Protein AF-A0A961DSX8-F1 (afdb_monomer_lite)

Structure (mmCIF, N/CA/C/O backbone):
data_AF-A0A961DSX8-F1
#
_entry.id   AF-A0A961DSX8-F1
#
loop_
_atom_site.group_PDB
_atom_site.id
_atom_site.type_symbol
_atom_site.label_atom_id
_atom_site.label_alt_id
_atom_site.label_comp_id
_atom_site.label_asym_id
_atom_site.label_entity_id
_atom_site.label_seq_id
_atom_site.pdbx_PDB_ins_code
_atom_site.Cartn_x
_atom_site.Cartn_y
_atom_site.Cartn_z
_atom_site.occupancy
_atom_site.B_iso_or_equiv
_atom_site.auth_seq_id
_atom_site.auth_comp_id
_atom_site.auth_asym_id
_atom_site.auth_atom_id
_atom_site.pdbx_PDB_model_num
ATOM 1 N N . LEU A 1 1 ? 24.075 15.041 -11.437 1.00 48.28 1 LEU A N 1
ATOM 2 C CA . LEU A 1 1 ? 23.275 15.714 -12.482 1.00 48.28 1 LEU A CA 1
ATOM 3 C C . LEU A 1 1 ? 23.027 17.128 -11.996 1.00 48.28 1 LEU A C 1
ATOM 5 O O . LEU A 1 1 ? 22.567 17.272 -10.870 1.00 48.28 1 LEU A O 1
ATOM 9 N N . ASP A 1 2 ? 23.421 18.122 -12.785 1.00 38.84 2 ASP A N 1
ATOM 10 C CA . ASP A 1 2 ? 23.223 19.542 -12.484 1.00 38.84 2 ASP A CA 1
ATOM 11 C C . ASP A 1 2 ? 21.731 19.907 -12.656 1.00 38.84 2 ASP A C 1
ATOM 13 O O . ASP A 1 2 ? 21.193 19.707 -13.748 1.00 38.84 2 ASP A O 1
ATOM 17 N N . PRO A 1 3 ? 21.040 20.400 -11.611 1.00 45.28 3 PRO A N 1
ATOM 18 C CA . PRO A 1 3 ? 19.633 20.793 -11.690 1.00 45.28 3 PRO A CA 1
ATOM 19 C C . PRO A 1 3 ? 19.352 21.928 -12.683 1.00 45.28 3 PRO A C 1
ATOM 21 O O . PRO A 1 3 ? 18.233 22.012 -13.180 1.00 45.28 3 PRO A O 1
ATOM 24 N N . ALA A 1 4 ? 20.337 22.782 -12.982 1.00 48.53 4 ALA A N 1
ATOM 25 C CA . ALA A 1 4 ? 20.168 23.929 -13.875 1.00 48.53 4 ALA A CA 1
ATOM 26 C C . ALA A 1 4 ? 20.312 23.569 -15.366 1.00 48.53 4 ALA A C 1
ATOM 28 O O . ALA A 1 4 ? 19.857 24.318 -16.226 1.00 48.53 4 ALA A O 1
ATOM 29 N N . ALA A 1 5 ? 20.920 22.418 -15.674 1.00 52.00 5 ALA A N 1
ATOM 30 C CA . ALA A 1 5 ? 21.237 21.993 -17.041 1.00 52.00 5 ALA A CA 1
ATOM 31 C C . ALA A 1 5 ? 20.426 20.771 -17.522 1.00 52.00 5 ALA A C 1
ATOM 33 O O . ALA A 1 5 ? 20.589 20.319 -18.653 1.00 52.00 5 ALA A O 1
ATOM 34 N N . CYS A 1 6 ? 19.572 20.206 -16.667 1.00 44.94 6 CYS A N 1
ATOM 35 C CA . CYS A 1 6 ? 18.824 18.977 -16.928 1.00 44.94 6 CYS A CA 1
ATOM 36 C C . CYS A 1 6 ? 17.381 19.314 -17.331 1.00 44.94 6 CYS A C 1
ATOM 38 O O . CYS A 1 6 ? 16.682 20.005 -16.590 1.00 44.94 6 CYS A O 1
ATOM 40 N N . THR A 1 7 ? 16.898 18.830 -18.481 1.00 56.44 7 THR A N 1
ATOM 41 C CA . THR A 1 7 ? 15.490 19.049 -18.855 1.00 56.44 7 THR A CA 1
ATOM 42 C C . THR A 1 7 ? 14.556 18.242 -17.946 1.00 56.44 7 THR A C 1
ATOM 44 O O . THR A 1 7 ? 14.934 17.197 -17.414 1.00 56.44 7 THR A O 1
ATOM 47 N N . VAL A 1 8 ? 13.289 18.661 -17.821 1.00 50.62 8 VAL A N 1
ATOM 48 C CA . VAL A 1 8 ? 12.236 17.851 -17.173 1.00 50.62 8 VAL A CA 1
ATOM 49 C C . VAL A 1 8 ? 12.194 16.443 -17.772 1.00 50.62 8 VAL A C 1
ATOM 51 O O . VAL A 1 8 ? 11.969 15.484 -17.050 1.00 50.62 8 VAL A O 1
ATOM 54 N N . ALA A 1 9 ? 12.495 16.282 -19.065 1.00 44.72 9 ALA A N 1
ATOM 55 C CA . ALA A 1 9 ? 12.627 14.979 -19.699 1.00 44.72 9 ALA A CA 1
ATOM 56 C C . ALA A 1 9 ? 13.860 14.203 -19.202 1.00 44.72 9 ALA A C 1
ATOM 58 O O . ALA A 1 9 ? 13.768 13.001 -19.009 1.00 44.72 9 ALA A O 1
ATOM 59 N N . ASP A 1 10 ? 15.020 14.813 -18.986 1.00 50.56 10 ASP A N 1
ATOM 60 C CA . ASP A 1 10 ? 16.221 14.133 -18.461 1.00 50.56 10 ASP A CA 1
ATO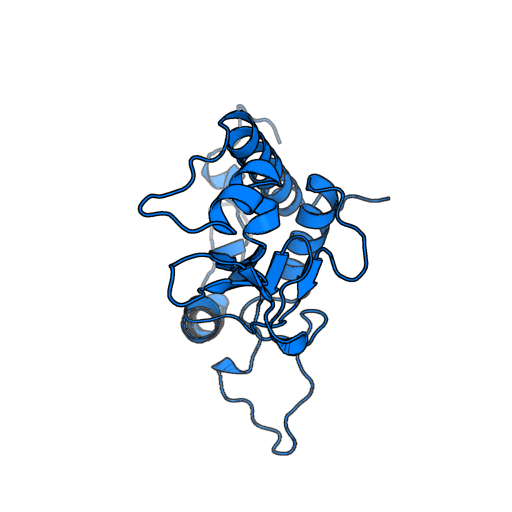M 61 C C . ASP A 1 10 ? 16.067 13.719 -16.992 1.00 50.56 10 ASP A C 1
ATOM 63 O O . ASP A 1 10 ? 16.510 12.635 -16.609 1.00 50.56 10 ASP A O 1
ATOM 67 N N . TRP A 1 11 ? 15.311 14.499 -16.217 1.00 46.41 11 TRP A N 1
ATOM 68 C CA . TRP A 1 11 ? 14.766 14.094 -14.917 1.00 46.41 11 TRP A CA 1
ATOM 69 C C . TRP A 1 11 ? 13.727 12.964 -15.045 1.00 46.41 11 TRP A C 1
ATOM 71 O O . TRP A 1 11 ? 13.761 11.990 -14.296 1.00 46.41 11 TRP A O 1
ATOM 81 N N . ASN A 1 12 ? 12.850 13.059 -16.048 1.00 46.50 12 ASN A N 1
ATOM 82 C CA . ASN A 1 12 ? 11.795 12.099 -16.379 1.00 46.50 12 ASN A CA 1
ATOM 83 C C . ASN A 1 12 ? 12.240 11.036 -17.385 1.00 46.50 12 ASN A C 1
ATOM 85 O O . ASN A 1 12 ? 11.407 10.423 -18.055 1.00 46.50 12 ASN A O 1
ATOM 89 N N . ALA A 1 13 ? 13.532 10.705 -17.452 1.00 51.66 13 ALA A N 1
ATOM 90 C CA . ALA A 1 13 ? 13.964 9.417 -17.985 1.00 51.66 13 ALA A CA 1
ATOM 91 C C . ALA A 1 13 ? 13.588 8.306 -16.986 1.00 51.66 13 ALA A C 1
ATOM 93 O O . ALA A 1 13 ? 14.381 7.399 -16.727 1.00 51.66 13 ALA A O 1
ATOM 94 N N . ALA A 1 14 ? 12.388 8.411 -16.404 1.00 59.97 14 ALA A N 1
ATOM 95 C CA . ALA A 1 14 ? 11.738 7.426 -15.588 1.00 59.97 14 ALA A CA 1
ATOM 96 C C . ALA A 1 14 ? 11.660 6.183 -16.460 1.00 59.97 14 ALA A C 1
ATOM 98 O O . ALA A 1 14 ? 10.843 6.075 -17.364 1.00 59.97 14 ALA A O 1
ATOM 99 N N . THR A 1 15 ? 12.578 5.254 -16.229 1.00 72.94 15 THR A N 1
ATOM 100 C CA . THR A 1 15 ? 12.567 3.938 -16.865 1.00 72.94 15 THR A CA 1
ATOM 101 C C . THR A 1 15 ? 11.476 3.058 -16.264 1.00 72.94 15 THR A C 1
ATOM 103 O O . THR A 1 15 ? 11.431 1.872 -16.557 1.00 72.94 15 THR A O 1
ATOM 106 N N . SER A 1 16 ? 10.596 3.624 -15.437 1.00 82.19 16 SER A N 1
ATOM 107 C CA . SER A 1 16 ? 9.509 2.964 -14.733 1.00 82.19 16 SER A CA 1
ATOM 108 C C . SER A 1 16 ? 8.286 3.871 -14.646 1.00 82.19 16 SER A C 1
ATOM 110 O O . SER A 1 16 ? 8.426 5.043 -14.294 1.00 82.19 16 SER A O 1
ATOM 112 N N . LEU A 1 17 ? 7.110 3.306 -14.884 1.00 88.31 17 LEU A N 1
ATOM 113 C CA . LEU A 1 17 ? 5.811 3.875 -14.553 1.00 88.31 17 LEU A CA 1
ATOM 114 C C . LEU A 1 17 ? 5.099 2.868 -13.651 1.00 88.31 17 LEU A C 1
ATOM 116 O O . LEU A 1 17 ? 4.818 1.747 -14.077 1.00 88.31 17 LEU A O 1
ATOM 120 N N . ASP A 1 18 ? 4.828 3.283 -12.419 1.00 90.50 18 ASP A N 1
ATOM 121 C CA . ASP A 1 18 ? 4.158 2.454 -11.426 1.00 90.50 18 ASP A CA 1
ATOM 122 C C . ASP A 1 18 ? 2.742 3.010 -11.195 1.00 90.50 18 ASP A C 1
ATOM 124 O O . ASP A 1 18 ? 2.584 4.187 -10.870 1.00 90.50 18 ASP A O 1
ATOM 128 N N . LEU A 1 19 ? 1.717 2.174 -11.372 1.00 93.62 19 LEU A N 1
ATOM 129 C CA . LEU A 1 19 ? 0.352 2.446 -10.927 1.00 93.62 19 LEU A CA 1
ATOM 130 C C . LEU A 1 19 ? 0.228 2.002 -9.469 1.00 93.62 19 LEU A C 1
ATOM 132 O O . LEU A 1 19 ? 0.374 0.820 -9.156 1.00 93.62 19 LEU A O 1
ATOM 136 N N . LEU A 1 20 ? -0.039 2.961 -8.594 1.00 93.00 20 LEU A N 1
ATOM 137 C CA . LEU A 1 20 ? -0.278 2.733 -7.177 1.00 93.00 20 LEU A CA 1
ATOM 138 C C . LEU A 1 20 ? -1.769 2.900 -6.896 1.00 93.00 20 LEU A C 1
ATOM 140 O O . LEU A 1 20 ? -2.324 3.947 -7.227 1.00 93.00 20 LEU A O 1
ATOM 144 N N . SER A 1 21 ? -2.372 1.914 -6.232 1.00 92.88 21 SER A N 1
ATOM 145 C CA . SER A 1 21 ? -3.643 2.115 -5.539 1.00 92.88 21 SER A CA 1
ATOM 146 C C . SER A 1 21 ? -3.429 2.259 -4.046 1.00 92.88 21 SER A C 1
ATOM 148 O O . SER A 1 21 ? -2.745 1.433 -3.441 1.00 92.88 21 SER A O 1
ATOM 150 N N . PHE A 1 22 ? -3.975 3.319 -3.460 1.00 93.75 22 PHE A N 1
ATOM 151 C CA . PHE A 1 22 ? -3.789 3.647 -2.053 1.00 93.75 22 PHE A CA 1
ATOM 152 C C . PHE A 1 22 ? -5.096 3.419 -1.304 1.00 93.75 22 PHE A C 1
ATOM 154 O O . PHE A 1 22 ? -6.083 4.111 -1.543 1.00 93.75 22 PHE A O 1
ATOM 161 N N . HIS A 1 23 ? -5.075 2.453 -0.398 1.00 96.25 23 HIS A N 1
ATOM 162 C CA . HIS A 1 23 ? -6.209 2.063 0.417 1.00 96.25 23 HIS A CA 1
ATOM 163 C C . HIS A 1 23 ? -5.829 2.056 1.887 1.00 96.25 23 HIS A C 1
ATOM 165 O O . HIS A 1 23 ? -4.649 2.010 2.258 1.00 96.25 23 HIS A O 1
ATOM 171 N N . ASP A 1 24 ? -6.862 2.035 2.714 1.00 95.69 24 ASP A N 1
ATOM 172 C CA . ASP A 1 24 ? -6.737 1.717 4.115 1.00 95.69 24 ASP A CA 1
ATOM 173 C C . ASP A 1 24 ? -7.902 0.847 4.599 1.00 95.69 24 ASP A C 1
ATOM 175 O O . ASP A 1 24 ? -9.043 0.951 4.136 1.00 95.69 24 ASP A O 1
ATOM 179 N N . THR A 1 25 ? -7.596 -0.003 5.575 1.00 95.69 25 THR A N 1
ATOM 180 C CA . THR A 1 25 ? -8.561 -0.873 6.248 1.00 95.69 25 THR A CA 1
ATOM 181 C C . THR A 1 25 ? -8.246 -0.901 7.743 1.00 95.69 25 THR A C 1
ATOM 183 O O . THR A 1 25 ? -7.088 -0.804 8.148 1.00 95.69 25 THR A O 1
ATOM 186 N N . MET A 1 26 ? -9.277 -1.035 8.581 1.00 96.44 26 MET A N 1
ATOM 187 C CA . MET A 1 26 ? -9.099 -1.316 10.008 1.00 96.44 26 MET A CA 1
ATOM 188 C C . MET A 1 26 ? -9.022 -2.814 10.286 1.00 96.44 26 MET A C 1
ATOM 190 O O . MET A 1 26 ? -9.748 -3.605 9.680 1.00 96.44 26 MET A O 1
ATOM 194 N N . ASN A 1 27 ? -8.255 -3.186 11.311 1.00 97.88 27 ASN A N 1
ATOM 195 C CA . ASN A 1 27 ? -8.295 -4.534 11.893 1.00 97.88 27 ASN A CA 1
ATOM 196 C C . ASN A 1 27 ? -9.556 -4.779 12.733 1.00 97.88 27 ASN A C 1
ATOM 198 O O . ASN A 1 27 ? -9.751 -5.877 13.254 1.00 97.88 27 ASN A O 1
ATOM 202 N N . HIS A 1 28 ? -10.432 -3.780 12.810 1.00 97.75 28 HIS A N 1
ATOM 203 C CA . HIS A 1 28 ? -11.745 -3.839 13.424 1.00 97.75 28 HIS A CA 1
ATOM 204 C C . HIS A 1 28 ? -12.853 -3.651 12.376 1.00 97.75 28 HIS A C 1
ATOM 206 O O . HIS A 1 28 ? -12.636 -3.133 11.276 1.00 97.75 28 HIS A O 1
ATOM 212 N N . THR A 1 29 ? -14.058 -4.094 12.713 1.00 95.75 29 THR A N 1
ATOM 213 C CA . THR A 1 29 ? -15.289 -3.896 11.950 1.00 95.75 29 THR A CA 1
ATOM 214 C C . THR A 1 29 ? -16.383 -3.306 12.840 1.00 95.75 29 THR A C 1
ATOM 216 O O . THR A 1 29 ? -16.254 -3.257 14.067 1.00 95.75 29 THR A O 1
ATOM 219 N N . ALA A 1 30 ? -17.441 -2.810 12.204 1.00 94.44 30 ALA A N 1
ATOM 220 C CA . ALA A 1 30 ? -18.508 -2.079 12.866 1.00 94.44 30 ALA A CA 1
ATOM 221 C C . ALA A 1 30 ? -19.435 -2.999 13.674 1.00 94.44 30 ALA A C 1
ATOM 223 O O . ALA A 1 30 ? -19.852 -4.065 13.215 1.00 94.44 30 ALA A O 1
ATOM 224 N N . ARG A 1 31 ? -19.807 -2.545 14.869 1.00 94.50 31 ARG A N 1
ATOM 225 C CA . ARG A 1 31 ? -20.996 -2.994 15.599 1.00 94.50 31 ARG A CA 1
ATOM 226 C C . ARG A 1 31 ? -22.264 -2.360 15.002 1.00 94.50 31 ARG A C 1
ATOM 228 O O . ARG A 1 31 ? -22.166 -1.375 14.270 1.00 94.50 31 ARG A O 1
ATOM 235 N N . PRO A 1 32 ? -23.469 -2.848 15.362 1.00 94.19 32 PRO A N 1
ATOM 236 C CA . PRO A 1 32 ? -24.729 -2.234 14.928 1.00 94.19 32 PRO A CA 1
ATOM 237 C C . PRO A 1 32 ? -24.905 -0.758 15.321 1.00 94.19 32 PRO A C 1
ATOM 239 O O . PRO A 1 32 ? -25.664 -0.050 14.670 1.00 94.19 32 PRO A O 1
ATOM 242 N N . ASP A 1 33 ? -24.218 -0.292 16.368 1.00 92.69 33 ASP A N 1
ATOM 243 C CA . ASP A 1 33 ? -24.236 1.104 16.829 1.00 92.69 33 ASP A CA 1
ATOM 244 C C . ASP A 1 33 ? -23.228 2.011 16.097 1.00 92.69 33 ASP A C 1
ATOM 246 O O . ASP A 1 33 ? -23.044 3.164 16.481 1.00 92.69 33 ASP A O 1
ATOM 250 N N . GLY A 1 34 ? -22.564 1.496 15.056 1.00 92.06 34 GLY A N 1
ATOM 251 C CA . GLY A 1 34 ? -21.605 2.233 14.234 1.00 92.06 34 GLY A CA 1
ATOM 252 C C . GLY A 1 34 ? -20.170 2.240 14.767 1.00 92.06 34 GLY A C 1
ATOM 253 O O . GLY A 1 34 ? -19.263 2.600 14.022 1.00 92.06 34 GLY A O 1
ATOM 254 N N . ALA A 1 35 ? -19.928 1.788 16.002 1.00 95.44 35 ALA A N 1
ATOM 255 C CA . ALA A 1 35 ? -18.580 1.737 16.566 1.00 95.44 35 ALA A CA 1
ATOM 256 C C . ALA A 1 35 ? -17.709 0.688 15.852 1.00 95.44 35 ALA A C 1
ATOM 258 O O . ALA A 1 35 ? -18.090 -0.484 15.770 1.00 95.44 35 ALA A O 1
ATOM 259 N N . ILE A 1 36 ? -16.516 1.067 15.385 1.00 95.06 36 ILE A N 1
ATOM 260 C CA . ILE A 1 36 ? -15.589 0.170 14.673 1.00 95.06 36 ILE A CA 1
ATOM 261 C C . ILE A 1 36 ? -14.644 -0.507 15.674 1.00 95.06 36 ILE A C 1
ATOM 263 O O . ILE A 1 36 ? -13.457 -0.201 15.742 1.00 95.06 36 ILE A O 1
ATOM 267 N N . CYS A 1 37 ? -15.184 -1.410 16.496 1.00 96.50 37 CYS A N 1
ATOM 268 C CA . CYS A 1 37 ? -14.455 -2.021 17.616 1.00 96.50 37 CYS A CA 1
ATOM 269 C C . CYS A 1 37 ? -14.558 -3.552 17.703 1.00 96.50 37 CYS A C 1
ATOM 271 O O . CYS A 1 37 ? -14.043 -4.143 18.651 1.00 96.50 37 CYS A O 1
ATOM 273 N N . LEU A 1 38 ? -15.185 -4.223 16.730 1.00 97.06 38 LEU A N 1
ATOM 274 C CA . LEU A 1 38 ? -15.159 -5.687 16.663 1.00 97.06 38 LEU A CA 1
ATOM 275 C C . LEU A 1 38 ? -13.900 -6.141 15.940 1.00 97.06 38 LEU A C 1
ATOM 277 O O . LEU A 1 38 ? -13.757 -5.897 14.747 1.00 97.06 38 LEU A O 1
ATOM 281 N N . GLU A 1 39 ? -12.987 -6.795 16.644 1.00 96.94 39 GLU A N 1
ATOM 282 C CA . GLU A 1 39 ? -11.749 -7.278 16.039 1.00 96.94 39 GLU A CA 1
ATOM 283 C C . GLU A 1 39 ? -12.038 -8.297 14.921 1.00 96.94 39 GLU A C 1
ATOM 285 O O . GLU A 1 39 ? -12.864 -9.201 15.069 1.00 96.94 39 GLU A O 1
ATOM 290 N N . ARG A 1 40 ? -11.354 -8.157 13.784 1.00 97.25 40 ARG A N 1
ATOM 291 C CA . ARG A 1 40 ? -11.445 -9.107 12.669 1.00 97.25 40 ARG A CA 1
ATOM 292 C C . ARG A 1 40 ? -10.770 -10.430 13.024 1.00 97.25 40 ARG A C 1
ATOM 294 O O . ARG A 1 40 ? -9.899 -10.482 13.899 1.00 97.25 40 ARG A O 1
ATOM 301 N N . ALA A 1 41 ? -11.113 -11.503 12.313 1.00 96.88 41 ALA A N 1
ATOM 302 C CA . ALA A 1 41 ? -10.379 -12.761 12.418 1.00 96.88 41 ALA A CA 1
ATOM 303 C C . ALA A 1 41 ? -8.904 -12.551 12.041 1.00 96.88 41 ALA A C 1
ATOM 305 O O . ALA A 1 41 ? -8.595 -11.719 11.193 1.00 96.88 41 ALA A O 1
ATOM 306 N N . ALA A 1 42 ? -7.987 -13.303 12.655 1.00 95.19 42 ALA A N 1
ATOM 307 C CA . ALA A 1 42 ? -6.546 -13.112 12.456 1.00 95.19 42 ALA A CA 1
ATOM 308 C C . ALA A 1 42 ? -6.115 -13.171 10.977 1.00 95.19 42 ALA A C 1
ATOM 310 O O . ALA A 1 42 ? -5.240 -12.414 10.569 1.00 95.19 42 ALA A O 1
ATOM 311 N N . ALA A 1 43 ? -6.766 -14.017 10.172 1.00 94.94 43 ALA A N 1
ATOM 312 C CA . ALA A 1 43 ? -6.494 -14.150 8.741 1.00 94.94 43 ALA A CA 1
ATOM 313 C C . ALA A 1 43 ? -6.870 -12.906 7.913 1.00 94.94 43 ALA A C 1
ATOM 315 O O . ALA A 1 43 ? -6.321 -12.722 6.831 1.00 94.94 43 ALA A O 1
ATOM 316 N N . ASP A 1 44 ? -7.757 -12.049 8.428 1.00 96.19 44 ASP A N 1
ATOM 317 C CA . ASP A 1 44 ? -8.258 -10.845 7.753 1.00 96.19 44 ASP A CA 1
ATOM 318 C C . ASP A 1 44 ? -7.587 -9.559 8.257 1.00 96.19 44 ASP A C 1
ATOM 320 O O . ASP A 1 44 ? -7.972 -8.454 7.864 1.00 96.19 44 ASP A O 1
ATOM 324 N N . ARG A 1 45 ? -6.622 -9.677 9.176 1.00 97.44 45 ARG A N 1
ATOM 325 C CA . ARG A 1 45 ? -5.919 -8.530 9.750 1.00 97.44 45 ARG A CA 1
ATOM 326 C C . ARG A 1 45 ? -4.778 -8.095 8.843 1.00 97.44 45 ARG A C 1
ATOM 328 O O . ARG A 1 45 ? -4.032 -8.909 8.301 1.00 97.44 45 ARG A O 1
ATOM 335 N N . LEU A 1 46 ? -4.629 -6.786 8.723 1.00 97.94 46 LEU A N 1
ATOM 336 C CA . LEU A 1 46 ? -3.458 -6.148 8.159 1.00 97.94 46 LEU A CA 1
ATOM 337 C C . LEU A 1 46 ? -2.259 -6.209 9.108 1.00 97.94 46 LEU A C 1
ATOM 339 O O . LEU A 1 46 ? -2.454 -6.220 10.332 1.00 97.94 46 LEU A O 1
ATOM 343 N N . PRO A 1 47 ? -1.038 -6.146 8.540 1.00 98.00 47 PRO A N 1
ATOM 344 C CA . PRO A 1 47 ? 0.165 -5.830 9.300 1.00 98.00 47 PRO A CA 1
ATOM 345 C C . PRO A 1 47 ? 0.039 -4.465 9.996 1.00 98.00 47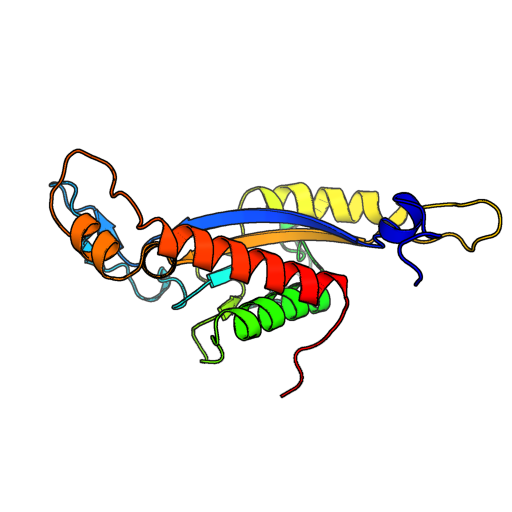 PRO A C 1
ATOM 347 O O . PRO A 1 47 ? -0.851 -3.663 9.697 1.00 98.00 47 PRO A O 1
ATOM 350 N N . SER A 1 48 ? 0.941 -4.170 10.930 1.00 97.88 48 SER A N 1
ATOM 351 C CA . SER A 1 48 ? 0.844 -2.976 11.776 1.00 97.88 48 SER A CA 1
ATOM 352 C C . SER A 1 48 ? 0.973 -1.650 11.011 1.00 97.88 48 SER A C 1
ATOM 354 O O . SER A 1 48 ? 0.478 -0.633 11.505 1.00 97.88 48 SER A O 1
ATOM 356 N N . VAL A 1 49 ? 1.580 -1.648 9.816 1.00 98.44 49 VAL A N 1
ATOM 357 C CA . VAL A 1 49 ? 1.728 -0.457 8.964 1.00 98.44 49 VAL A CA 1
ATOM 358 C C . VAL A 1 49 ? 1.007 -0.633 7.634 1.00 98.44 49 VAL A C 1
ATOM 360 O O . VAL A 1 49 ? 0.042 0.085 7.371 1.00 98.44 49 VAL A O 1
ATOM 363 N N . VAL A 1 50 ? 1.468 -1.547 6.774 1.00 98.56 50 VAL A N 1
ATOM 364 C CA . VAL A 1 50 ? 0.975 -1.638 5.388 1.00 98.56 50 VAL A CA 1
ATOM 365 C C . VAL A 1 50 ? 1.199 -3.008 4.760 1.00 98.56 50 VAL A C 1
ATOM 367 O O . VAL A 1 50 ? 2.266 -3.610 4.897 1.00 98.56 50 VAL A O 1
ATOM 370 N N . ALA A 1 51 ? 0.199 -3.482 4.019 1.00 98.06 51 ALA A N 1
ATOM 371 C CA . ALA A 1 51 ? 0.327 -4.616 3.117 1.00 98.06 51 ALA A CA 1
ATOM 372 C C . ALA A 1 51 ? 0.552 -4.133 1.678 1.00 98.06 51 ALA A C 1
ATOM 374 O O . ALA A 1 51 ? -0.235 -3.355 1.135 1.00 98.06 51 ALA A O 1
ATOM 375 N N . LEU A 1 52 ? 1.619 -4.621 1.047 1.00 97.81 52 LEU A N 1
ATOM 376 C CA . LEU A 1 52 ? 1.967 -4.326 -0.340 1.00 97.81 52 LEU A CA 1
ATOM 377 C C . LEU A 1 52 ? 1.584 -5.500 -1.233 1.00 97.81 52 LEU A C 1
ATOM 379 O O . LEU A 1 52 ? 2.079 -6.614 -1.061 1.00 97.81 52 LEU A O 1
ATOM 383 N N . SER A 1 53 ? 0.722 -5.255 -2.211 1.00 96.31 53 SER A N 1
ATOM 384 C CA . SER A 1 53 ? 0.114 -6.340 -2.974 1.00 96.31 53 SER A CA 1
ATOM 385 C C . SER A 1 53 ? 0.372 -6.214 -4.467 1.00 96.31 53 SER A C 1
ATOM 387 O O . SER A 1 53 ? 0.056 -5.201 -5.088 1.00 96.31 53 SER A O 1
ATOM 389 N N . ASN A 1 54 ? 0.934 -7.271 -5.048 1.00 95.06 54 ASN A N 1
ATOM 390 C CA . ASN A 1 54 ? 1.194 -7.418 -6.480 1.00 95.06 54 ASN A CA 1
ATOM 391 C C . ASN A 1 54 ? 0.644 -8.735 -7.044 1.00 95.06 54 ASN A C 1
ATOM 393 O O . ASN A 1 54 ? 1.029 -9.099 -8.149 1.00 95.06 54 ASN A O 1
ATOM 397 N N . ARG A 1 55 ? -0.186 -9.469 -6.288 1.00 92.44 55 ARG A N 1
ATOM 398 C CA . ARG A 1 55 ? -0.675 -10.838 -6.570 1.00 92.44 55 ARG A CA 1
ATOM 399 C C . ARG A 1 55 ? 0.385 -11.942 -6.516 1.00 92.44 55 ARG A C 1
ATOM 401 O O . ARG A 1 55 ? 0.101 -13.090 -6.847 1.00 92.44 55 ARG A O 1
ATOM 408 N N . GLY A 1 56 ? 1.593 -11.620 -6.065 1.00 91.69 56 GLY A N 1
ATOM 409 C CA . GLY A 1 56 ? 2.670 -12.574 -5.823 1.00 91.69 56 GLY A CA 1
ATOM 410 C C . GLY A 1 56 ? 2.458 -13.466 -4.598 1.00 91.69 56 GLY A C 1
ATOM 411 O O . GLY A 1 56 ? 1.367 -13.532 -4.021 1.00 91.69 56 GLY A O 1
ATOM 412 N N . GLY A 1 57 ? 3.507 -14.193 -4.220 1.00 91.69 57 GLY A N 1
ATOM 413 C CA . GLY A 1 57 ? 3.569 -14.978 -2.987 1.00 91.69 57 GLY A CA 1
ATOM 414 C C . GLY A 1 57 ? 3.590 -14.102 -1.730 1.00 91.69 57 GLY A C 1
ATOM 415 O O . GLY A 1 57 ? 3.584 -12.872 -1.811 1.00 91.69 57 GLY A O 1
ATOM 416 N N . SER A 1 58 ? 3.641 -14.733 -0.558 1.00 93.00 58 SER A N 1
ATOM 417 C CA . SER A 1 58 ? 3.684 -14.059 0.752 1.00 93.00 58 SER A CA 1
ATOM 418 C C . SER A 1 58 ? 4.935 -13.198 0.980 1.00 93.00 58 SER A C 1
ATOM 420 O O . SER A 1 58 ? 4.972 -12.389 1.901 1.00 93.00 58 SER A O 1
ATOM 422 N N . ASP A 1 59 ? 5.953 -13.349 0.138 1.00 92.25 59 ASP A N 1
ATOM 423 C CA . ASP A 1 59 ? 7.174 -12.542 0.091 1.00 92.25 59 ASP A CA 1
ATOM 424 C C . ASP A 1 59 ? 7.173 -11.529 -1.076 1.00 92.25 59 ASP A C 1
ATOM 426 O O . ASP A 1 59 ? 8.177 -10.870 -1.343 1.00 92.25 59 ASP A O 1
ATOM 430 N N . GLY A 1 60 ? 6.067 -11.415 -1.819 1.00 91.19 60 GLY A N 1
ATOM 431 C CA . GLY A 1 60 ? 5.962 -10.568 -3.011 1.00 91.19 60 GLY A CA 1
ATOM 432 C C . GLY A 1 60 ? 6.605 -11.157 -4.273 1.00 91.19 60 GLY A C 1
ATOM 433 O O . GLY A 1 60 ? 6.571 -10.509 -5.328 1.00 91.19 60 GLY A O 1
ATOM 434 N N . SER A 1 61 ? 7.183 -12.361 -4.194 1.00 90.94 61 SER A N 1
ATOM 435 C CA . SER A 1 61 ? 7.788 -13.057 -5.329 1.00 90.94 61 SER A CA 1
ATOM 436 C C . SER A 1 61 ? 6.735 -13.651 -6.268 1.00 90.94 61 SER A C 1
ATOM 438 O O . SER A 1 61 ? 5.524 -13.538 -6.069 1.00 90.94 61 SER A O 1
ATOM 440 N N . VAL A 1 62 ? 7.192 -14.260 -7.356 1.00 86.56 62 VAL A N 1
ATOM 441 C CA . VAL A 1 62 ? 6.308 -15.027 -8.232 1.00 86.56 62 VAL A CA 1
ATOM 442 C C . VAL A 1 62 ? 5.855 -16.264 -7.455 1.00 86.56 62 VAL A C 1
ATOM 444 O O . VAL A 1 62 ? 6.698 -16.966 -6.914 1.00 86.56 62 VAL A O 1
ATOM 447 N N . ARG A 1 63 ? 4.545 -16.545 -7.401 1.00 75.19 63 ARG A N 1
ATOM 448 C CA . ARG A 1 63 ? 4.045 -17.797 -6.800 1.00 75.19 63 ARG A CA 1
ATOM 449 C C . ARG A 1 63 ? 4.688 -19.004 -7.491 1.00 75.19 63 ARG A C 1
ATOM 451 O O . ARG A 1 63 ? 5.137 -18.875 -8.633 1.00 75.19 63 ARG A O 1
ATOM 458 N N . GLU A 1 64 ? 4.692 -20.173 -6.871 1.00 64.75 64 GLU A N 1
ATOM 459 C CA . GLU A 1 64 ? 4.903 -21.427 -7.610 1.00 64.75 64 GLU A CA 1
ATOM 460 C C . GLU A 1 64 ? 3.598 -21.831 -8.321 1.00 64.75 64 GLU A C 1
ATOM 462 O O . GLU A 1 64 ? 2.545 -21.239 -8.066 1.00 64.75 64 GLU A O 1
ATOM 467 N N . LEU A 1 65 ? 3.684 -22.679 -9.347 1.00 59.22 65 LEU A N 1
ATOM 468 C CA . LEU A 1 65 ? 2.534 -23.072 -10.171 1.00 59.22 65 LEU A CA 1
ATOM 469 C C . LEU A 1 65 ? 1.435 -23.709 -9.303 1.00 59.22 65 LEU A C 1
ATOM 471 O O . LEU A 1 65 ? 1.726 -24.418 -8.347 1.00 59.22 65 LEU A O 1
ATOM 475 N N . ASP A 1 66 ? 0.185 -23.447 -9.655 1.00 52.53 66 ASP A N 1
ATOM 476 C CA . ASP A 1 66 ? -0.953 -24.307 -9.355 1.00 52.53 66 ASP A CA 1
ATOM 477 C C . ASP A 1 66 ? -0.779 -25.649 -10.096 1.00 52.53 66 ASP A C 1
ATOM 479 O O . ASP A 1 66 ? -0.185 -25.680 -11.176 1.00 52.53 66 ASP A O 1
ATOM 483 N N . ASP A 1 67 ? -1.266 -26.751 -9.512 1.00 48.66 67 ASP A N 1
ATOM 484 C CA . ASP A 1 67 ? -1.004 -28.149 -9.919 1.00 48.66 67 ASP A CA 1
ATOM 485 C C . ASP A 1 67 ? -1.281 -28.475 -11.410 1.00 48.66 67 ASP A C 1
ATOM 487 O O . ASP A 1 67 ? -0.785 -29.477 -11.925 1.00 48.66 67 ASP A O 1
ATOM 491 N N . ASP A 1 68 ? -1.992 -27.603 -12.132 1.00 53.56 68 ASP A N 1
ATOM 492 C CA . ASP A 1 68 ? -2.331 -27.738 -13.557 1.00 53.56 68 ASP A CA 1
ATOM 493 C C . ASP A 1 68 ? -1.410 -26.949 -14.518 1.00 53.56 68 ASP A C 1
ATOM 495 O O . ASP A 1 68 ? -1.604 -26.959 -15.736 1.00 53.56 68 ASP A O 1
ATOM 499 N N . GLY A 1 69 ? -0.387 -26.254 -14.009 1.00 52.91 69 GLY A N 1
ATOM 500 C CA . GLY A 1 69 ? 0.696 -25.669 -14.814 1.00 52.91 69 GLY A CA 1
ATOM 501 C C . GLY A 1 69 ? 0.334 -24.455 -15.689 1.00 52.91 69 GLY A C 1
ATOM 502 O O . GLY A 1 69 ? 1.217 -23.914 -16.361 1.00 52.91 69 GLY A O 1
ATOM 503 N N . LEU A 1 70 ? -0.919 -23.987 -15.679 1.00 52.44 70 LEU A N 1
ATOM 504 C CA . LEU A 1 70 ? -1.388 -22.815 -16.428 1.00 52.44 70 LEU A CA 1
ATOM 505 C C . LEU A 1 70 ? -1.985 -21.765 -15.490 1.00 52.44 70 LEU A C 1
ATOM 507 O O . LEU A 1 70 ? -3.056 -21.955 -14.926 1.00 52.44 70 LEU A O 1
ATOM 511 N N . ARG A 1 71 ? -1.331 -20.602 -15.409 1.00 62.03 71 ARG A N 1
ATOM 512 C CA . ARG A 1 71 ? -1.886 -19.440 -14.716 1.00 62.03 71 ARG A CA 1
ATOM 513 C C . ARG A 1 71 ? -2.909 -18.721 -15.571 1.00 62.03 71 ARG A C 1
ATOM 515 O O . ARG A 1 71 ? -2.623 -18.374 -16.718 1.00 62.03 71 ARG A O 1
ATOM 522 N N . SER A 1 72 ? -4.042 -18.378 -14.967 1.00 70.38 72 SER A N 1
ATOM 523 C CA . SER A 1 72 ? -4.839 -17.259 -15.454 1.00 70.38 72 SER A CA 1
ATOM 524 C C . SER A 1 72 ? -3.971 -15.994 -15.468 1.00 70.38 72 SER A C 1
ATOM 526 O O . SER A 1 72 ? -3.060 -15.827 -14.652 1.00 70.38 72 SER A O 1
ATOM 528 N N . ASP A 1 73 ? -4.205 -15.097 -16.423 1.00 74.50 73 ASP A N 1
ATOM 529 C CA . ASP A 1 73 ? -3.346 -13.924 -16.614 1.00 74.50 73 ASP A CA 1
ATOM 530 C C . ASP A 1 73 ? -3.282 -13.054 -15.342 1.00 74.50 73 ASP A C 1
ATOM 532 O O . ASP A 1 73 ? -2.251 -12.481 -14.989 1.00 74.50 73 ASP A O 1
ATOM 536 N N . ASP A 1 74 ? -4.361 -12.998 -14.574 1.00 73.69 74 ASP A N 1
ATOM 537 C CA . ASP A 1 74 ? -4.386 -12.300 -13.298 1.00 73.69 74 ASP A CA 1
ATOM 538 C C . ASP A 1 74 ? -3.543 -12.998 -12.212 1.00 73.69 74 ASP A C 1
ATOM 540 O O . ASP A 1 74 ? -3.074 -12.320 -11.311 1.00 73.69 74 ASP A O 1
ATOM 544 N N . ALA A 1 75 ? -3.244 -14.298 -12.275 1.00 76.31 75 ALA A N 1
ATOM 545 C CA . ALA A 1 75 ? -2.389 -14.977 -11.288 1.00 76.31 75 ALA A CA 1
ATOM 546 C C . ALA A 1 75 ? -0.884 -14.638 -11.416 1.00 76.31 75 ALA A C 1
ATOM 548 O O . ALA A 1 75 ? -0.065 -15.036 -10.582 1.00 76.31 75 ALA A O 1
ATOM 549 N N . VAL A 1 76 ? -0.486 -13.900 -12.456 1.00 85.88 76 VAL A N 1
ATOM 550 C CA . VAL A 1 76 ? 0.891 -13.425 -12.644 1.00 85.88 76 VAL A CA 1
ATOM 551 C C . VAL A 1 76 ? 1.085 -12.086 -11.927 1.00 85.88 76 VAL A C 1
ATOM 553 O O . VAL A 1 76 ? 0.271 -11.181 -12.136 1.00 85.88 76 VAL A O 1
ATOM 556 N N . PRO A 1 77 ? 2.184 -11.892 -11.166 1.00 91.25 77 PRO A N 1
ATOM 557 C CA . PRO A 1 77 ? 2.403 -10.640 -10.463 1.00 91.25 77 PRO A CA 1
ATOM 558 C C . PRO A 1 77 ? 2.301 -9.402 -11.359 1.00 91.25 77 PRO A C 1
ATOM 560 O O . PRO A 1 77 ? 2.860 -9.355 -12.460 1.00 91.25 77 PRO A O 1
ATOM 563 N N . SER A 1 78 ? 1.603 -8.382 -10.871 1.00 93.62 78 SER A N 1
ATOM 564 C CA . SER A 1 78 ? 1.353 -7.125 -11.587 1.00 93.62 78 SER A CA 1
ATOM 565 C C . SER A 1 78 ? 2.538 -6.155 -11.546 1.00 93.62 78 SER A C 1
ATOM 567 O O . SER A 1 78 ? 2.556 -5.157 -12.262 1.00 93.62 78 SER A O 1
ATOM 569 N N . MET A 1 79 ? 3.546 -6.446 -10.724 1.00 91.94 79 MET A N 1
ATOM 570 C CA . MET A 1 79 ? 4.795 -5.699 -10.607 1.00 91.94 79 MET A CA 1
ATOM 571 C C . MET A 1 79 ? 5.951 -6.670 -10.361 1.00 91.94 79 MET A C 1
ATOM 573 O O . MET A 1 79 ? 5.801 -7.671 -9.656 1.00 91.94 79 MET A O 1
ATOM 577 N N . ARG A 1 80 ? 7.135 -6.348 -10.899 1.00 90.12 80 ARG A N 1
ATOM 578 C CA . ARG A 1 80 ? 8.358 -7.119 -10.632 1.00 90.12 80 ARG A CA 1
ATOM 579 C C . ARG A 1 80 ? 8.674 -7.155 -9.132 1.00 90.12 80 ARG A C 1
ATOM 581 O O . ARG A 1 80 ? 8.774 -6.077 -8.543 1.00 90.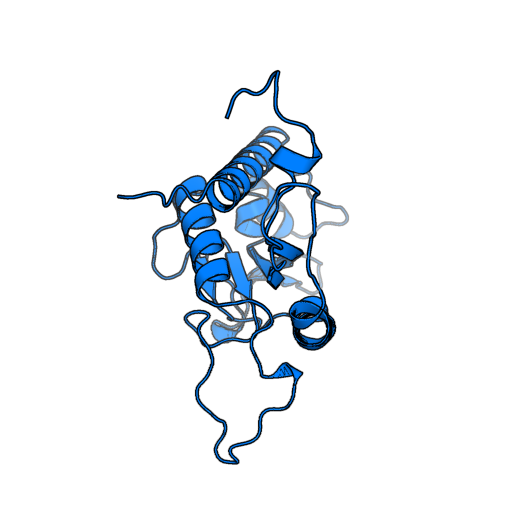12 80 ARG A O 1
ATOM 588 N N . PRO A 1 81 ? 8.982 -8.330 -8.551 1.00 90.69 81 PRO A N 1
ATOM 589 C CA . PRO A 1 81 ? 9.251 -8.460 -7.116 1.00 90.69 81 PRO A CA 1
ATOM 590 C C . PRO A 1 81 ? 10.305 -7.479 -6.598 1.00 90.69 81 PRO A C 1
ATOM 592 O O . PRO A 1 81 ? 10.055 -6.742 -5.656 1.00 90.69 81 PRO A O 1
ATOM 595 N N . ARG A 1 82 ? 11.437 -7.335 -7.304 1.00 89.69 82 ARG A N 1
ATOM 596 C CA . ARG A 1 82 ? 12.508 -6.400 -6.914 1.00 89.69 82 ARG A CA 1
ATOM 597 C C . ARG A 1 82 ? 12.048 -4.942 -6.786 1.00 89.69 82 ARG A C 1
ATOM 599 O O . ARG A 1 82 ? 12.610 -4.203 -5.984 1.00 89.69 82 ARG A O 1
ATOM 606 N N . ARG A 1 83 ? 11.066 -4.509 -7.585 1.00 90.88 83 ARG A N 1
ATOM 607 C CA . ARG A 1 83 ? 10.520 -3.148 -7.492 1.00 90.88 83 ARG A CA 1
ATOM 608 C C . ARG A 1 83 ? 9.625 -3.008 -6.263 1.00 90.88 83 ARG A C 1
ATOM 610 O O . ARG A 1 83 ? 9.770 -2.026 -5.546 1.00 90.88 83 ARG A O 1
ATOM 617 N N . LEU A 1 84 ? 8.786 -4.010 -5.998 1.00 93.69 84 LEU A N 1
ATOM 618 C CA . LEU A 1 84 ? 7.945 -4.059 -4.803 1.00 93.69 84 LEU A CA 1
ATOM 619 C C . LEU A 1 84 ? 8.787 -4.109 -3.521 1.00 93.69 84 LEU A C 1
ATOM 621 O O . LEU A 1 84 ? 8.508 -3.372 -2.583 1.00 93.69 84 LEU A O 1
ATOM 625 N N . TRP A 1 85 ? 9.862 -4.900 -3.502 1.00 94.81 85 TRP A N 1
ATOM 626 C CA . TRP A 1 85 ? 10.803 -4.955 -2.378 1.00 94.81 85 TRP A CA 1
ATOM 627 C C . TRP A 1 85 ? 11.479 -3.608 -2.125 1.00 94.81 85 TRP A C 1
ATOM 629 O O . TRP A 1 85 ? 11.559 -3.178 -0.983 1.00 94.81 85 TRP A O 1
ATOM 639 N N . ALA A 1 86 ? 11.883 -2.888 -3.176 1.00 93.62 86 ALA A N 1
ATOM 640 C CA . ALA A 1 86 ? 12.445 -1.547 -3.018 1.00 93.62 86 ALA A CA 1
ATOM 641 C C . ALA A 1 86 ? 11.436 -0.545 -2.422 1.00 93.62 86 ALA A C 1
ATOM 643 O O . ALA A 1 86 ? 11.832 0.344 -1.670 1.00 93.62 86 ALA A O 1
ATOM 644 N N . ILE A 1 87 ? 10.145 -0.677 -2.749 1.00 95.31 87 ILE A N 1
ATOM 645 C CA . ILE A 1 87 ? 9.071 0.126 -2.144 1.00 95.31 87 ILE A CA 1
ATOM 646 C C . ILE A 1 87 ? 8.876 -0.266 -0.676 1.00 95.31 87 ILE A C 1
ATOM 648 O O . ILE A 1 87 ? 8.793 0.614 0.178 1.00 95.31 87 ILE A O 1
ATOM 652 N N . ALA A 1 88 ? 8.880 -1.567 -0.375 1.00 97.00 88 ALA A N 1
ATOM 653 C CA . ALA A 1 88 ? 8.800 -2.072 0.990 1.00 97.00 88 ALA A CA 1
ATOM 654 C C . ALA A 1 88 ? 9.937 -1.528 1.853 1.00 97.00 88 ALA A C 1
ATOM 656 O O . ALA A 1 88 ? 9.671 -0.919 2.879 1.00 97.00 88 ALA A O 1
ATOM 657 N N . ASP A 1 89 ? 11.188 -1.659 1.410 1.00 96.62 89 ASP A N 1
ATOM 658 C CA . ASP A 1 89 ? 12.354 -1.165 2.147 1.00 96.62 89 ASP A CA 1
ATOM 659 C C . ASP A 1 89 ? 12.293 0.349 2.358 1.00 96.62 89 ASP A C 1
ATOM 661 O O . ASP A 1 89 ? 12.663 0.843 3.424 1.00 96.62 89 ASP A O 1
ATOM 665 N N . ALA A 1 90 ? 11.780 1.100 1.380 1.00 96.31 90 ALA A N 1
ATOM 666 C CA . ALA A 1 90 ? 11.554 2.528 1.542 1.00 96.31 90 ALA A CA 1
ATOM 667 C C . ALA A 1 90 ? 10.509 2.818 2.631 1.00 96.31 90 ALA A C 1
ATOM 669 O O . ALA A 1 90 ? 10.759 3.678 3.470 1.00 96.31 90 ALA A O 1
ATOM 670 N N . TYR A 1 91 ? 9.389 2.087 2.671 1.00 97.75 91 TYR A N 1
ATOM 671 C CA . TYR A 1 91 ? 8.378 2.211 3.730 1.00 97.75 91 TYR A CA 1
ATOM 672 C C . TYR A 1 91 ? 8.917 1.801 5.099 1.00 97.75 91 TYR A C 1
ATOM 674 O O . TYR A 1 91 ? 8.766 2.567 6.047 1.00 97.75 91 TYR A O 1
ATOM 682 N N . ARG A 1 92 ? 9.636 0.677 5.195 1.00 98.06 92 ARG A N 1
ATOM 683 C CA . ARG A 1 92 ? 10.323 0.267 6.430 1.00 98.06 92 ARG A CA 1
ATOM 684 C C . ARG A 1 92 ? 11.265 1.355 6.927 1.00 98.06 92 ARG A C 1
ATOM 686 O O . ARG A 1 92 ? 11.250 1.706 8.096 1.00 98.06 92 ARG A O 1
ATOM 693 N N . THR A 1 93 ? 12.035 1.954 6.023 1.00 97.12 93 THR A N 1
ATOM 694 C CA . THR A 1 93 ? 12.979 3.024 6.363 1.00 97.12 93 THR A CA 1
ATOM 695 C C . THR A 1 93 ? 12.276 4.267 6.880 1.00 97.12 93 THR A C 1
ATOM 697 O O . THR A 1 93 ? 12.636 4.778 7.936 1.00 97.12 93 THR A O 1
ATOM 700 N N . VAL A 1 94 ? 11.305 4.793 6.129 1.00 97.88 94 VAL A N 1
ATOM 701 C CA . VAL A 1 94 ? 10.680 6.064 6.503 1.00 97.88 94 VAL A CA 1
ATOM 702 C C . VAL A 1 94 ? 9.718 5.912 7.660 1.00 97.88 94 VAL A C 1
ATOM 704 O O . VAL A 1 94 ? 9.449 6.908 8.303 1.00 97.88 94 VAL A O 1
ATOM 707 N N . PHE A 1 95 ? 9.180 4.730 7.943 1.00 97.94 95 PHE A N 1
ATOM 708 C CA . PHE A 1 95 ? 8.294 4.524 9.089 1.00 97.94 95 PHE A CA 1
ATOM 709 C C . PHE A 1 95 ? 8.992 3.883 10.289 1.00 97.94 95 PHE A C 1
ATOM 711 O O . PHE A 1 95 ? 8.352 3.749 11.323 1.00 97.94 95 PHE A O 1
ATOM 718 N N . ASP A 1 96 ? 10.284 3.559 10.173 1.00 97.69 96 ASP A N 1
ATOM 719 C CA . ASP A 1 96 ? 11.034 2.762 11.155 1.00 97.69 96 ASP A CA 1
ATOM 720 C C . ASP A 1 96 ? 10.345 1.419 11.465 1.00 97.69 96 ASP A C 1
ATOM 722 O O . ASP A 1 96 ? 10.251 0.986 12.607 1.00 97.69 96 ASP A O 1
ATOM 726 N N . ALA A 1 97 ? 9.822 0.786 10.412 1.00 97.25 97 ALA A N 1
ATOM 727 C CA . ALA A 1 97 ? 8.887 -0.332 10.471 1.00 97.25 97 ALA A CA 1
ATOM 728 C C . ALA A 1 97 ? 9.547 -1.657 10.035 1.00 97.25 97 ALA A C 1
ATOM 730 O O . ALA A 1 97 ? 9.230 -2.205 8.976 1.00 97.25 97 ALA A O 1
ATOM 731 N N . TRP A 1 98 ? 10.542 -2.122 10.791 1.00 96.44 98 TRP A N 1
ATOM 732 C CA . TRP A 1 98 ? 11.371 -3.291 10.455 1.00 96.44 98 TRP A CA 1
ATOM 733 C C . TRP A 1 98 ? 10.937 -4.609 11.106 1.00 96.44 98 TRP A C 1
ATOM 735 O O . TRP A 1 98 ? 11.554 -5.638 10.837 1.00 96.44 98 TRP A O 1
ATOM 745 N N . GLY A 1 99 ? 9.901 -4.602 11.940 1.00 96.81 99 GLY A N 1
ATOM 746 C CA . GLY A 1 99 ? 9.341 -5.812 12.530 1.00 96.81 99 GLY A CA 1
ATOM 747 C C . GLY A 1 99 ? 8.663 -6.726 11.501 1.00 96.81 99 GLY A C 1
ATOM 748 O O . GLY A 1 99 ? 8.187 -6.284 10.451 1.00 96.81 99 GLY A O 1
ATOM 749 N N . ASP A 1 100 ? 8.582 -8.015 11.840 1.00 91.56 100 ASP A N 1
ATOM 750 C CA . ASP A 1 100 ? 8.144 -9.096 10.938 1.00 91.56 100 ASP A CA 1
ATOM 751 C C . ASP A 1 100 ? 6.711 -8.932 10.397 1.00 91.56 100 ASP A C 1
ATOM 753 O O . ASP A 1 100 ? 6.378 -9.446 9.327 1.00 91.56 100 ASP A O 1
ATOM 757 N N . ASP A 1 101 ? 5.859 -8.204 11.121 1.00 94.62 101 ASP A N 1
ATOM 758 C CA . ASP A 1 101 ? 4.454 -7.9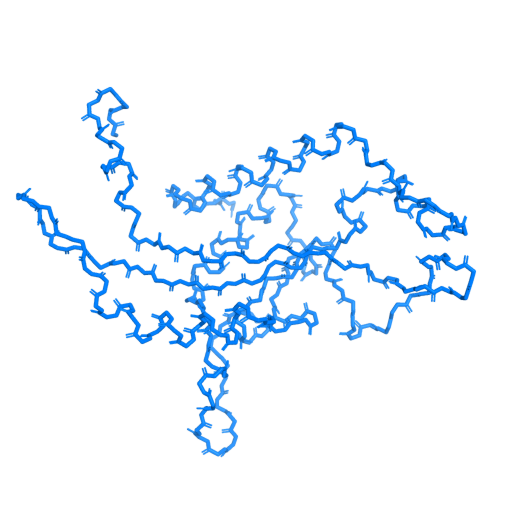71 10.773 1.00 94.62 101 ASP A CA 1
ATOM 759 C C . ASP A 1 101 ? 4.130 -6.483 10.582 1.00 94.62 101 ASP A C 1
ATOM 761 O O . ASP A 1 101 ? 2.979 -6.082 10.700 1.00 94.62 101 ASP A O 1
ATOM 765 N N . GLU A 1 102 ? 5.125 -5.633 10.303 1.00 97.81 102 GLU A N 1
ATOM 766 C CA . GLU A 1 102 ? 4.879 -4.199 10.090 1.00 97.81 102 GLU A CA 1
ATOM 767 C C . GLU A 1 102 ? 4.641 -3.866 8.616 1.00 97.81 102 GLU A C 1
ATOM 769 O O . GLU A 1 102 ? 3.661 -3.204 8.267 1.00 97.81 102 GLU A O 1
ATOM 774 N N . VAL A 1 103 ? 5.488 -4.404 7.736 1.00 98.31 103 VAL A N 1
ATOM 775 C CA . VAL A 1 103 ? 5.338 -4.312 6.278 1.00 98.31 103 VAL A CA 1
ATOM 776 C C . VAL A 1 103 ? 5.303 -5.717 5.690 1.00 98.31 103 VAL A C 1
ATOM 778 O O . VAL A 1 103 ? 6.336 -6.393 5.626 1.00 98.31 103 VAL A O 1
ATOM 781 N N . ALA A 1 104 ? 4.125 -6.138 5.228 1.00 97.69 104 ALA A N 1
ATOM 782 C CA . ALA A 1 104 ? 3.888 -7.471 4.676 1.00 97.69 104 ALA A CA 1
ATOM 783 C C . ALA A 1 104 ? 3.544 -7.429 3.180 1.00 97.69 104 ALA A C 1
ATOM 785 O O . ALA A 1 104 ? 3.251 -6.370 2.621 1.00 97.69 104 ALA A O 1
ATOM 786 N N . PHE A 1 105 ? 3.549 -8.596 2.532 1.00 97.31 105 PHE A N 1
ATOM 787 C CA . PHE A 1 105 ? 3.173 -8.735 1.128 1.00 97.31 105 PHE A CA 1
ATOM 788 C C . PHE A 1 105 ? 1.964 -9.639 0.956 1.00 97.31 105 PHE A C 1
ATOM 790 O O . PHE A 1 105 ? 1.892 -10.698 1.578 1.00 97.31 105 PHE A O 1
ATOM 797 N N . ASN A 1 106 ? 1.061 -9.248 0.054 1.00 95.56 106 ASN A N 1
ATOM 798 C CA . ASN A 1 106 ? -0.022 -10.098 -0.446 1.00 95.56 106 ASN A CA 1
ATOM 799 C C . ASN A 1 106 ? -0.851 -10.797 0.660 1.00 95.56 106 ASN A C 1
ATOM 801 O O . ASN A 1 106 ? -1.295 -11.931 0.478 1.00 95.56 106 ASN A O 1
ATOM 805 N N . ARG A 1 107 ? -1.030 -10.148 1.819 1.00 95.06 107 ARG A N 1
ATOM 806 C CA . ARG A 1 107 ? -1.924 -10.594 2.896 1.00 95.06 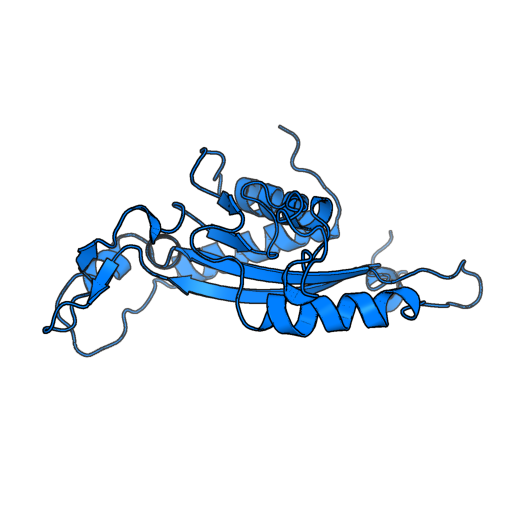107 ARG A CA 1
ATOM 807 C C . ARG A 1 107 ? -2.496 -9.396 3.666 1.00 95.06 107 ARG A C 1
ATOM 809 O O . ARG A 1 107 ? -1.753 -8.445 3.902 1.00 95.06 107 ARG A O 1
ATOM 816 N N . PRO A 1 108 ? -3.784 -9.420 4.045 1.00 95.38 108 PRO A N 1
ATOM 817 C CA . PRO A 1 108 ? -4.781 -10.427 3.672 1.00 95.38 108 PRO A CA 1
ATOM 818 C C . PRO A 1 108 ? -5.218 -10.288 2.201 1.00 95.38 108 PRO A C 1
ATOM 820 O O . PRO A 1 108 ? -5.782 -11.209 1.619 1.00 95.38 108 PRO A O 1
ATOM 823 N N . TYR A 1 109 ? -4.907 -9.155 1.568 1.00 94.00 109 TYR A N 1
ATOM 824 C CA . TYR A 1 109 ? -5.276 -8.868 0.188 1.00 94.00 109 TYR A CA 1
ATOM 825 C C . TYR A 1 109 ? -4.165 -9.238 -0.791 1.00 94.00 109 TYR A C 1
ATOM 827 O O . TYR A 1 109 ? -2.991 -9.002 -0.537 1.00 94.00 109 TYR A O 1
ATOM 835 N N . LEU A 1 110 ? -4.549 -9.764 -1.955 1.00 92.94 110 LEU A N 1
ATOM 836 C CA . LEU A 1 110 ? -3.636 -10.006 -3.081 1.00 92.94 110 LEU A CA 1
ATOM 837 C C . LEU A 1 110 ? -3.540 -8.802 -4.028 1.00 92.94 110 LEU A C 1
ATOM 839 O O . LEU A 1 110 ? -2.758 -8.807 -4.977 1.00 92.94 110 LEU A O 1
ATOM 843 N N . GLY A 1 111 ? -4.326 -7.761 -3.767 1.00 90.00 111 GLY A N 1
ATOM 844 C CA . GLY A 1 111 ? -4.568 -6.641 -4.663 1.00 90.00 111 GLY A CA 1
ATOM 845 C C . GLY A 1 111 ? -5.885 -6.806 -5.429 1.00 90.00 111 GLY A C 1
ATOM 846 O O . GLY A 1 111 ? -6.263 -7.924 -5.792 1.00 90.00 111 GLY A O 1
ATOM 847 N N . GLY A 1 112 ? -6.574 -5.686 -5.634 1.00 87.25 112 GLY A N 1
ATOM 848 C CA . GLY A 1 112 ? -7.892 -5.599 -6.252 1.00 87.25 112 GLY A CA 1
ATOM 849 C C . GLY A 1 112 ? -7.851 -5.271 -7.743 1.00 87.25 112 GLY A C 1
ATOM 850 O O . GLY A 1 112 ? -7.204 -5.957 -8.540 1.00 87.25 112 GLY A O 1
ATOM 851 N N . TYR A 1 113 ? -8.593 -4.236 -8.134 1.00 81.44 113 TYR A N 1
ATOM 852 C CA . TYR A 1 113 ? -8.815 -3.866 -9.533 1.00 81.44 113 TYR A CA 1
ATOM 853 C C . TYR A 1 113 ? -7.508 -3.571 -10.283 1.00 81.44 113 TYR A C 1
ATOM 855 O O . TYR A 1 113 ? -7.310 -4.023 -11.409 1.00 81.44 113 TYR A O 1
ATOM 863 N N . GLU A 1 114 ? -6.579 -2.857 -9.659 1.00 81.38 114 GLU A N 1
ATOM 864 C CA . GLU A 1 114 ? -5.353 -2.377 -10.291 1.00 81.38 114 GLU A CA 1
ATOM 865 C C . GLU A 1 114 ? -4.405 -3.528 -10.607 1.00 81.38 114 GLU A C 1
ATOM 867 O O . GLU A 1 114 ? -3.817 -3.577 -11.686 1.00 81.38 114 GLU A O 1
ATOM 872 N N . THR A 1 115 ? -4.281 -4.503 -9.709 1.00 86.75 115 THR A N 1
ATOM 873 C CA . THR A 1 115 ? -3.390 -5.645 -9.935 1.00 86.75 115 THR A CA 1
ATOM 874 C C . THR A 1 115 ? -4.000 -6.663 -10.899 1.00 86.75 115 THR A C 1
ATOM 876 O O . THR A 1 115 ? -3.275 -7.232 -11.715 1.00 86.75 115 THR A O 1
ATOM 879 N N . THR A 1 116 ? -5.323 -6.852 -10.862 1.00 90.00 116 THR A N 1
ATOM 880 C CA . THR A 1 116 ? -6.049 -7.789 -11.739 1.00 90.00 116 THR A CA 1
ATOM 881 C C . THR A 1 116 ? -6.280 -7.249 -13.150 1.00 90.00 116 THR A C 1
ATOM 883 O O . THR A 1 116 ? -6.253 -8.025 -14.100 1.00 90.00 116 THR A O 1
ATOM 886 N N . THR A 1 117 ? -6.443 -5.933 -13.311 1.00 88.81 117 THR A N 1
ATOM 887 C CA . THR A 1 117 ? -6.744 -5.303 -14.609 1.00 88.81 117 THR A CA 1
ATOM 888 C C . THR A 1 117 ? -5.516 -4.638 -15.225 1.00 88.81 117 THR A C 1
ATOM 890 O O . THR A 1 117 ? -5.170 -4.916 -16.375 1.00 88.81 117 THR A O 1
ATOM 893 N N . ALA A 1 118 ? -4.807 -3.781 -14.478 1.00 90.81 118 ALA A N 1
ATOM 894 C CA . ALA A 1 118 ? -3.650 -3.074 -15.030 1.00 90.81 118 ALA A CA 1
ATOM 895 C C . ALA A 1 118 ? -2.423 -3.986 -15.162 1.00 90.81 118 ALA A C 1
ATOM 897 O O . ALA A 1 118 ? -1.632 -3.795 -16.080 1.00 90.81 118 ALA A O 1
ATOM 898 N N . GLY A 1 119 ? -2.280 -5.009 -14.310 1.00 91.38 119 GLY A N 1
ATOM 899 C CA . GLY A 1 119 ? -1.197 -5.996 -14.403 1.00 91.38 119 GLY A CA 1
ATOM 900 C C . GLY A 1 119 ? -1.099 -6.663 -15.786 1.00 91.38 119 GLY A C 1
ATOM 901 O O . GLY A 1 119 ? -0.070 -6.507 -16.456 1.00 91.38 119 GLY A O 1
ATOM 902 N N . PRO A 1 120 ? -2.152 -7.360 -16.260 1.00 91.06 120 PRO A N 1
ATOM 903 C CA . PRO A 1 120 ? -2.183 -7.935 -17.607 1.00 91.06 120 PRO A CA 1
ATOM 904 C C . PRO A 1 120 ? -1.982 -6.895 -18.715 1.00 91.06 120 PRO A C 1
ATOM 906 O O . PRO A 1 120 ? -1.176 -7.104 -19.626 1.00 91.06 120 PRO A O 1
ATOM 909 N N . LEU A 1 121 ? -2.640 -5.735 -18.598 1.00 91.75 121 LEU A N 1
ATOM 910 C CA . LEU A 1 121 ? -2.517 -4.626 -19.547 1.00 91.75 121 LEU A CA 1
ATOM 911 C C . LEU A 1 121 ? -1.055 -4.176 -19.703 1.00 91.75 121 LEU A C 1
ATOM 913 O O . LEU A 1 121 ? -0.526 -4.067 -20.810 1.00 91.75 121 LEU A O 1
ATOM 917 N N . PHE A 1 122 ? -0.371 -3.956 -18.583 1.00 91.94 122 PHE A N 1
ATOM 918 C CA . PHE A 1 122 ? 1.019 -3.529 -18.542 1.00 91.94 122 PHE A CA 1
ATOM 919 C C . PHE A 1 122 ? 1.965 -4.584 -19.092 1.00 91.94 122 PHE A C 1
ATOM 921 O O . PHE A 1 122 ? 2.848 -4.230 -19.871 1.00 91.94 122 PHE A O 1
ATOM 928 N N . ARG A 1 123 ? 1.766 -5.872 -18.793 1.00 89.94 123 ARG A N 1
ATOM 929 C CA . ARG A 1 123 ? 2.581 -6.936 -19.404 1.00 89.94 123 ARG A CA 1
ATOM 930 C C . ARG A 1 123 ? 2.428 -6.985 -20.923 1.00 89.94 123 ARG A C 1
ATOM 932 O O . ARG A 1 123 ? 3.423 -7.183 -21.619 1.00 89.94 123 ARG A O 1
ATOM 939 N N . ALA A 1 124 ? 1.221 -6.759 -21.440 1.00 91.12 124 ALA A N 1
ATOM 940 C CA . ALA A 1 124 ? 0.972 -6.717 -22.879 1.00 91.12 124 ALA A CA 1
ATOM 941 C C . ALA A 1 124 ? 1.612 -5.491 -23.564 1.00 91.12 124 ALA A C 1
ATOM 943 O O . ALA A 1 124 ? 2.064 -5.586 -24.710 1.00 91.12 124 ALA A O 1
ATOM 944 N N . PHE A 1 125 ? 1.670 -4.340 -22.884 1.00 90.56 125 PHE A N 1
ATOM 945 C CA . PHE A 1 125 ? 2.217 -3.102 -23.452 1.00 90.56 125 PHE A CA 1
ATOM 946 C C . PHE A 1 125 ? 3.713 -2.893 -23.226 1.00 90.56 125 PHE A C 1
ATOM 948 O O . PHE A 1 125 ? 4.365 -2.346 -24.115 1.00 90.56 125 PHE A O 1
ATOM 955 N N . GLU A 1 126 ? 4.280 -3.336 -22.101 1.00 89.88 126 GLU A N 1
ATOM 956 C CA . GLU A 1 126 ? 5.673 -3.056 -21.726 1.00 89.88 126 GLU A CA 1
ATOM 957 C C . GLU A 1 126 ? 6.690 -3.376 -22.843 1.00 89.88 126 GLU A C 1
ATOM 959 O O . GLU A 1 126 ? 7.577 -2.549 -23.083 1.00 89.88 126 GLU A O 1
ATOM 964 N N . PRO A 1 127 ? 6.578 -4.489 -23.607 1.00 89.44 127 PRO A N 1
ATOM 965 C CA . PRO A 1 127 ? 7.498 -4.770 -24.713 1.00 89.44 127 PRO A CA 1
ATOM 966 C C . PRO A 1 127 ? 7.543 -3.680 -25.795 1.00 89.44 127 PRO A C 1
ATOM 968 O O . PRO A 1 127 ? 8.545 -3.567 -26.502 1.00 89.44 127 PRO A O 1
ATOM 971 N N . ARG A 1 128 ? 6.476 -2.879 -25.919 1.00 89.69 128 ARG A N 1
ATOM 972 C CA . ARG A 1 128 ? 6.314 -1.794 -26.899 1.00 89.69 128 ARG A CA 1
ATOM 973 C C . ARG A 1 128 ? 6.685 -0.418 -26.335 1.00 89.69 128 ARG A C 1
ATOM 975 O O . ARG A 1 128 ? 6.858 0.523 -27.106 1.00 89.69 128 ARG A O 1
ATOM 982 N N . CYS A 1 129 ? 6.837 -0.281 -25.019 1.00 88.38 129 CYS A N 1
ATOM 983 C CA . CYS A 1 129 ? 7.114 0.995 -24.365 1.00 88.38 129 CYS A CA 1
ATOM 984 C C . CYS A 1 129 ? 8.602 1.371 -24.466 1.00 88.38 129 CYS A C 1
ATOM 986 O O . CYS A 1 129 ? 9.373 1.219 -23.517 1.00 88.38 129 CYS A O 1
ATOM 988 N N . VAL A 1 130 ? 9.014 1.863 -25.637 1.00 85.94 130 VAL A N 1
ATOM 989 C CA . VAL A 1 130 ? 10.388 2.304 -25.920 1.00 85.94 130 VAL A CA 1
ATOM 990 C C . VAL A 1 130 ? 10.447 3.826 -26.030 1.00 85.94 130 VAL A C 1
ATOM 992 O O . VAL A 1 130 ? 9.806 4.420 -26.891 1.00 85.94 130 VAL A O 1
ATOM 995 N N . VAL A 1 131 ? 11.272 4.456 -25.198 1.00 81.19 131 VAL A N 1
ATOM 996 C CA . VAL A 1 131 ? 11.599 5.883 -25.277 1.00 81.19 131 VAL A CA 1
ATOM 997 C C . VAL A 1 131 ? 12.852 6.052 -26.126 1.00 81.19 131 VAL A C 1
ATOM 999 O O . VAL A 1 131 ? 13.898 5.468 -25.834 1.00 81.19 131 VAL A O 1
ATOM 1002 N N . ARG A 1 132 ? 12.752 6.871 -27.175 1.00 83.38 132 ARG A N 1
ATOM 1003 C CA . ARG A 1 132 ? 13.863 7.233 -28.062 1.00 83.38 132 ARG A CA 1
ATOM 1004 C C . ARG A 1 132 ? 14.136 8.725 -27.933 1.00 83.38 132 ARG A C 1
ATOM 1006 O O . ARG A 1 132 ? 13.203 9.521 -27.994 1.00 83.38 132 ARG A O 1
ATOM 1013 N N . ARG A 1 133 ? 15.404 9.098 -27.764 1.00 78.69 133 ARG A N 1
ATOM 1014 C CA . ARG A 1 133 ? 15.861 10.492 -27.816 1.00 78.69 133 ARG A CA 1
ATOM 1015 C C . ARG A 1 133 ? 16.993 10.606 -28.832 1.00 78.69 133 ARG A C 1
ATOM 1017 O O . ARG A 1 133 ? 17.824 9.697 -28.871 1.00 78.69 133 ARG A O 1
ATOM 1024 N N . PRO A 1 134 ? 17.046 11.674 -29.645 1.00 79.25 134 PRO A N 1
ATOM 1025 C CA . PRO A 1 134 ? 18.181 11.914 -30.531 1.00 79.25 134 PRO A CA 1
ATOM 1026 C C . PRO A 1 134 ? 19.499 11.893 -29.745 1.00 79.25 134 PRO A C 1
ATOM 1028 O O . PRO A 1 134 ? 19.582 12.497 -28.681 1.00 79.25 134 PRO A O 1
ATOM 1031 N N . GLY A 1 135 ? 20.507 11.174 -30.242 1.00 84.31 135 GLY A N 1
ATOM 1032 C CA . GLY A 1 135 ? 21.820 11.076 -29.590 1.00 84.31 135 GLY A CA 1
ATOM 1033 C C . GLY A 1 135 ? 21.901 10.147 -28.370 1.00 84.31 135 GLY A C 1
ATOM 1034 O O . GLY A 1 135 ? 22.951 10.091 -27.738 1.00 84.31 135 GLY A O 1
ATOM 1035 N N . HIS A 1 136 ? 20.841 9.398 -28.037 1.00 78.56 136 HIS A N 1
ATOM 1036 C CA . HIS A 1 136 ? 20.843 8.446 -26.921 1.00 78.56 136 HIS A CA 1
ATOM 1037 C C . HIS A 1 136 ? 20.342 7.058 -27.331 1.00 78.56 136 HIS A C 1
ATOM 1039 O O . HIS A 1 136 ? 19.420 6.925 -28.137 1.00 78.56 136 HIS A O 1
ATOM 1045 N N . GLU A 1 137 ? 20.891 6.025 -26.688 1.00 83.88 137 GLU A N 1
ATOM 1046 C CA . GLU A 1 137 ? 20.393 4.654 -26.816 1.00 83.88 137 GLU A CA 1
ATOM 1047 C C . GLU A 1 137 ? 18.912 4.547 -26.401 1.00 83.88 137 GLU A C 1
ATOM 1049 O O . GLU A 1 137 ? 18.522 5.110 -25.365 1.00 83.88 137 GLU A O 1
ATOM 1054 N N . PRO A 1 138 ? 18.071 3.816 -27.165 1.00 83.31 138 PRO A N 1
ATOM 1055 C CA . PRO A 1 138 ? 16.681 3.579 -26.801 1.00 83.31 138 PRO A CA 1
ATOM 1056 C C . PRO A 1 138 ? 16.554 2.936 -25.418 1.00 83.31 138 PRO A C 1
ATOM 1058 O O . PRO A 1 138 ? 17.244 1.970 -25.092 1.00 83.31 138 PRO A O 1
ATOM 1061 N N . ARG A 1 139 ? 15.611 3.427 -24.612 1.00 81.31 139 ARG A N 1
ATOM 1062 C CA . ARG A 1 139 ? 15.328 2.886 -23.276 1.00 81.31 139 ARG A CA 1
ATOM 1063 C C . ARG A 1 139 ? 13.950 2.249 -23.246 1.00 81.31 139 ARG A C 1
ATOM 1065 O O . ARG A 1 139 ? 13.009 2.784 -23.820 1.00 81.31 139 ARG A O 1
ATOM 1072 N N . ARG A 1 140 ? 13.814 1.120 -22.551 1.00 84.12 140 ARG A N 1
ATOM 1073 C CA . ARG A 1 140 ? 12.507 0.498 -22.295 1.00 84.12 140 ARG A CA 1
ATOM 1074 C C . ARG A 1 140 ? 11.936 1.015 -20.981 1.00 84.12 140 ARG A C 1
ATOM 1076 O O . ARG A 1 140 ? 12.634 0.978 -19.968 1.00 84.12 140 ARG A O 1
ATOM 1083 N N . LEU A 1 141 ? 10.685 1.459 -21.006 1.00 86.94 141 LEU A N 1
ATOM 1084 C CA . LEU A 1 141 ? 9.916 1.719 -19.795 1.00 86.94 141 LEU A CA 1
ATOM 1085 C C . LEU A 1 141 ? 9.530 0.388 -19.161 1.00 86.94 141 LEU A C 1
ATOM 1087 O O . LEU A 1 141 ? 9.221 -0.580 -19.854 1.00 86.94 141 LEU A O 1
ATOM 1091 N N . ARG A 1 142 ? 9.577 0.340 -17.837 1.00 87.56 142 ARG A N 1
ATOM 1092 C CA . ARG A 1 142 ? 9.095 -0.761 -17.012 1.00 87.56 142 ARG A CA 1
ATOM 1093 C C . ARG A 1 142 ? 7.746 -0.367 -16.458 1.00 87.56 142 ARG A C 1
ATOM 1095 O O . ARG A 1 142 ? 7.604 0.749 -15.975 1.00 87.56 142 ARG A O 1
ATOM 1102 N N . LEU A 1 143 ? 6.773 -1.253 -16.555 1.00 91.31 143 LEU A N 1
ATOM 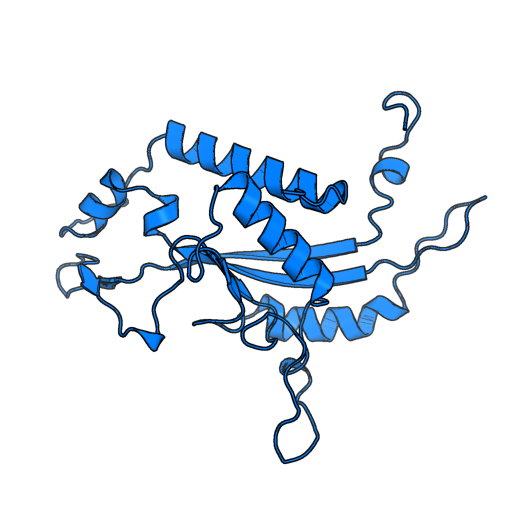1103 C CA . LEU A 1 143 ? 5.439 -0.975 -16.055 1.00 91.31 143 LEU A CA 1
ATOM 1104 C C . LEU A 1 143 ? 5.179 -1.872 -14.848 1.00 91.31 143 LEU A C 1
ATOM 1106 O O . LEU A 1 143 ? 5.627 -3.020 -14.808 1.00 91.31 143 LEU A O 1
ATOM 1110 N N . GLY A 1 144 ? 4.483 -1.347 -13.851 1.00 92.25 144 GLY A N 1
ATOM 1111 C CA . GLY A 1 144 ? 4.088 -2.119 -12.683 1.00 92.25 144 GLY A CA 1
ATOM 1112 C C . GLY A 1 144 ? 2.818 -1.563 -12.070 1.00 92.25 144 GLY A C 1
ATOM 1113 O O . GLY A 1 144 ? 2.593 -0.362 -12.108 1.00 92.25 144 GLY A O 1
ATOM 1114 N N . ALA A 1 145 ? 1.991 -2.431 -11.504 1.00 95.06 145 ALA A N 1
ATOM 1115 C CA . ALA A 1 145 ? 0.853 -2.039 -10.684 1.00 95.06 145 ALA A CA 1
ATOM 1116 C C . ALA A 1 145 ? 0.936 -2.730 -9.323 1.00 95.06 145 ALA A C 1
ATOM 1118 O O . ALA A 1 145 ? 1.309 -3.904 -9.249 1.00 95.06 145 ALA A O 1
ATOM 1119 N N . PHE A 1 146 ? 0.601 -2.014 -8.257 1.00 95.75 146 PHE A N 1
ATOM 1120 C CA . PHE A 1 146 ? 0.544 -2.555 -6.903 1.00 95.75 146 PHE A CA 1
ATOM 1121 C C . PHE A 1 146 ? -0.496 -1.811 -6.063 1.00 95.75 146 PHE A C 1
ATOM 1123 O O . PHE A 1 146 ? -0.811 -0.649 -6.322 1.00 95.75 146 PHE A O 1
ATOM 1130 N N . GLN A 1 147 ? -1.019 -2.501 -5.057 1.00 96.75 147 GLN A N 1
ATOM 1131 C CA . GLN A 1 147 ? -1.909 -1.933 -4.053 1.00 96.75 147 GLN A CA 1
ATOM 1132 C C . GLN A 1 147 ? -1.147 -1.755 -2.741 1.00 96.75 147 GLN A C 1
ATOM 1134 O O . GLN A 1 147 ? -0.473 -2.680 -2.282 1.00 96.75 147 GLN A O 1
ATOM 1139 N N . ASN A 1 148 ? -1.309 -0.585 -2.137 1.00 96.62 148 ASN A N 1
ATOM 1140 C CA . ASN A 1 148 ? -1.027 -0.341 -0.736 1.00 96.62 148 ASN A CA 1
ATOM 1141 C C . ASN A 1 148 ? -2.323 -0.471 0.039 1.00 96.62 148 ASN A C 1
ATOM 1143 O O . ASN A 1 148 ? -3.266 0.269 -0.226 1.00 96.62 148 ASN A O 1
ATOM 1147 N N . GLU A 1 149 ? -2.335 -1.346 1.030 1.00 97.75 149 GLU A N 1
ATOM 1148 C CA . GLU A 1 149 ? -3.382 -1.363 2.035 1.00 97.75 149 GLU A CA 1
ATOM 1149 C C . GLU A 1 149 ? -2.768 -0.981 3.382 1.00 97.75 149 GLU A C 1
ATOM 1151 O O . GLU A 1 149 ? -2.125 -1.801 4.040 1.00 97.75 149 GLU A O 1
ATOM 1156 N N . PHE A 1 150 ? -2.902 0.285 3.768 1.00 98.25 150 PHE A N 1
ATOM 1157 C CA . PHE A 1 150 ? -2.429 0.759 5.063 1.00 98.25 150 PHE A CA 1
ATOM 1158 C C . PHE A 1 150 ? -3.388 0.350 6.177 1.00 98.25 150 PHE A C 1
ATOM 1160 O O . PHE A 1 150 ? -4.610 0.370 6.020 1.00 98.25 150 PHE A O 1
ATOM 1167 N N . ARG A 1 151 ? -2.841 0.046 7.353 1.00 98.44 151 ARG A N 1
ATOM 1168 C CA . ARG A 1 151 ? -3.659 -0.067 8.555 1.00 98.44 151 ARG A CA 1
ATOM 1169 C C . ARG A 1 151 ? -4.199 1.322 8.894 1.00 98.44 151 ARG A C 1
ATOM 1171 O O . ARG A 1 151 ? -3.421 2.228 9.199 1.00 98.44 151 ARG A O 1
ATOM 1178 N N . ARG A 1 152 ? -5.519 1.515 8.858 1.00 97.31 152 ARG A N 1
ATOM 1179 C CA . ARG A 1 152 ? -6.137 2.822 9.145 1.00 97.31 152 ARG A CA 1
ATOM 1180 C C . ARG A 1 152 ? -5.767 3.315 10.542 1.00 97.31 152 ARG A C 1
ATOM 1182 O O . ARG A 1 152 ? -5.483 4.497 10.704 1.00 97.31 152 ARG A O 1
ATOM 1189 N N . GLU A 1 153 ? -5.686 2.415 11.522 1.00 96.81 153 GLU A N 1
ATOM 1190 C CA . GLU A 1 153 ? -5.242 2.737 12.883 1.00 96.81 153 GLU A CA 1
ATOM 1191 C C . GLU A 1 153 ? -3.827 3.325 12.901 1.00 96.81 153 GLU A C 1
ATOM 1193 O O . GLU A 1 153 ? -3.533 4.243 13.666 1.00 96.81 153 GLU A O 1
ATOM 1198 N N . PHE A 1 154 ? -2.947 2.830 12.021 1.00 97.62 154 PHE A N 1
ATOM 1199 C CA . PHE A 1 154 ? -1.640 3.440 11.829 1.00 97.62 154 PHE A CA 1
ATOM 1200 C C . PHE A 1 154 ? -1.793 4.833 11.228 1.00 97.62 154 PHE A C 1
ATOM 1202 O O . PHE A 1 154 ? -1.252 5.768 11.797 1.00 97.62 154 PHE A O 1
ATOM 1209 N N . LEU A 1 155 ? -2.536 5.025 10.136 1.00 96.88 155 LEU A N 1
ATOM 1210 C CA . LEU A 1 155 ? -2.666 6.350 9.512 1.00 96.88 155 LEU A CA 1
ATOM 1211 C C . LEU A 1 155 ? -3.226 7.405 10.479 1.00 96.88 155 LEU A C 1
ATOM 1213 O O . LEU A 1 155 ? -2.625 8.466 10.646 1.00 96.88 155 LEU A O 1
ATOM 1217 N N . LEU A 1 156 ? -4.322 7.091 11.164 1.00 95.56 156 LEU A N 1
ATOM 1218 C CA . LEU A 1 156 ? -5.030 8.023 12.041 1.00 95.56 156 LEU A CA 1
ATOM 1219 C C . LEU A 1 156 ? -4.305 8.296 13.364 1.00 95.56 156 LEU A C 1
ATOM 1221 O O . LEU A 1 156 ? -4.464 9.370 13.943 1.00 95.56 156 LEU A O 1
ATOM 1225 N N . GLY A 1 157 ? -3.506 7.342 13.845 1.00 94.75 157 GLY A N 1
ATOM 1226 C CA . GLY A 1 157 ? -2.925 7.397 15.181 1.00 94.75 157 GLY A CA 1
ATOM 1227 C C . GLY A 1 157 ? -3.941 7.072 16.281 1.00 94.75 157 GLY A C 1
ATOM 1228 O O . GLY A 1 157 ? -5.137 6.891 16.039 1.00 94.75 157 GLY A O 1
ATOM 1229 N N . GLU A 1 158 ? -3.448 6.971 17.514 1.00 93.44 158 GLU A N 1
ATOM 1230 C CA . GLU A 1 158 ? -4.199 6.406 18.643 1.00 93.44 158 GLU A CA 1
ATOM 1231 C C . GLU A 1 158 ? -5.465 7.198 18.983 1.00 93.44 158 GLU A C 1
ATOM 1233 O O . GLU A 1 158 ? -6.517 6.604 19.203 1.00 93.44 158 GLU A O 1
ATOM 1238 N N . HIS A 1 159 ? -5.393 8.533 18.979 1.00 93.06 159 HIS A N 1
ATOM 1239 C CA . HIS A 1 159 ? -6.510 9.377 19.404 1.00 93.06 159 HIS A CA 1
ATOM 1240 C C . HIS A 1 159 ? -7.722 9.266 18.468 1.00 93.06 159 HIS A C 1
ATOM 1242 O O . HIS A 1 159 ? -8.817 8.921 18.911 1.00 93.06 159 HIS A O 1
ATOM 1248 N N . ALA A 1 160 ? -7.526 9.496 17.167 1.00 94.94 160 ALA A N 1
ATOM 1249 C CA . ALA A 1 160 ? -8.595 9.380 16.175 1.00 94.94 160 ALA A CA 1
ATOM 1250 C C . ALA A 1 160 ? -9.082 7.925 16.026 1.00 94.94 160 ALA A C 1
ATOM 1252 O O . ALA A 1 160 ? -10.270 7.682 15.823 1.00 94.94 160 ALA A O 1
ATOM 1253 N N . THR A 1 161 ? -8.200 6.939 16.217 1.00 95.56 161 THR A N 1
ATOM 1254 C CA . THR A 1 161 ? -8.601 5.524 16.276 1.00 95.56 161 THR A CA 1
ATOM 1255 C C . THR A 1 161 ? -9.527 5.245 17.458 1.00 95.56 161 THR A C 1
ATOM 1257 O O . THR A 1 161 ? -10.557 4.596 17.288 1.00 95.56 161 THR A O 1
ATOM 1260 N N . ALA A 1 162 ? -9.204 5.754 18.650 1.00 95.00 162 ALA A N 1
ATOM 1261 C CA . ALA A 1 162 ? -10.034 5.570 19.836 1.00 95.00 162 ALA A CA 1
ATOM 1262 C C . ALA A 1 162 ? -11.431 6.186 19.660 1.00 95.00 162 ALA A C 1
ATOM 1264 O O . ALA A 1 162 ? -12.409 5.602 20.123 1.00 95.00 162 ALA A O 1
ATOM 1265 N N . GLN A 1 163 ? -11.532 7.314 18.949 1.00 95.19 163 GLN A N 1
ATOM 1266 C CA . GLN A 1 163 ? -12.816 7.917 18.586 1.00 95.19 163 GLN A CA 1
ATOM 1267 C C . GLN A 1 163 ? -13.628 7.013 17.643 1.00 95.19 163 GLN A C 1
ATOM 1269 O O . GLN A 1 163 ? -14.797 6.763 17.921 1.00 95.19 163 GLN A O 1
ATOM 1274 N N . LEU A 1 164 ? -13.014 6.445 16.592 1.00 94.44 164 LEU A N 1
ATOM 1275 C CA . LEU A 1 164 ? -13.688 5.492 15.687 1.00 94.44 164 LEU A CA 1
ATOM 1276 C C . LEU A 1 164 ? -14.177 4.218 16.387 1.00 94.44 164 LEU A C 1
ATOM 1278 O O . LEU A 1 164 ? -15.109 3.561 15.920 1.00 94.44 164 LEU A O 1
ATOM 1282 N N . MET A 1 165 ? -13.544 3.846 17.499 1.00 95.81 165 MET A N 1
ATOM 1283 C CA . MET A 1 165 ? -13.942 2.692 18.305 1.00 95.81 165 MET A CA 1
ATOM 1284 C C . MET A 1 165 ? -15.150 2.968 19.214 1.00 95.81 165 MET A C 1
ATOM 1286 O O . MET A 1 165 ? -15.615 2.046 19.889 1.00 95.81 165 MET A O 1
ATOM 1290 N N . GLN A 1 166 ? -15.673 4.197 19.233 1.00 95.75 166 GLN A N 1
ATOM 1291 C CA . GLN A 1 166 ? -16.898 4.574 19.939 1.00 95.75 166 GLN A CA 1
ATOM 1292 C C . GLN A 1 166 ? -18.067 4.787 18.964 1.00 95.75 166 GLN A C 1
ATOM 1294 O O . GLN A 1 166 ? -17.845 5.042 17.780 1.00 95.75 166 GLN A O 1
ATOM 1299 N N . PRO A 1 167 ? -19.326 4.690 19.433 1.00 95.25 167 PRO A N 1
ATOM 1300 C CA . PRO A 1 167 ? -20.481 5.091 18.636 1.00 95.25 167 PRO A CA 1
ATOM 1301 C C . PRO A 1 167 ? -20.381 6.567 18.241 1.00 95.25 167 PRO A C 1
ATOM 1303 O O . PRO A 1 167 ? -20.012 7.409 19.059 1.00 95.25 167 PRO A O 1
ATOM 1306 N N . GLY A 1 168 ? -20.756 6.886 17.006 1.00 89.00 168 GLY A N 1
ATOM 1307 C CA . GLY A 1 168 ? -20.679 8.241 16.473 1.00 89.00 168 GLY A CA 1
ATOM 1308 C C . GLY A 1 168 ? -21.475 8.389 15.182 1.00 89.00 168 GLY A C 1
ATOM 1309 O O . GLY A 1 168 ? -21.898 7.404 14.580 1.00 89.00 168 GLY A O 1
ATOM 1310 N N . THR A 1 169 ? -21.705 9.634 14.775 1.00 86.81 169 THR A N 1
ATOM 1311 C CA . THR A 1 169 ? -22.496 9.975 13.580 1.00 86.81 169 THR A CA 1
ATOM 1312 C C . THR A 1 169 ? -21.714 10.787 12.552 1.00 86.81 169 THR A C 1
ATOM 1314 O O . THR A 1 169 ? -22.301 11.223 11.568 1.00 86.81 169 THR A O 1
ATOM 1317 N N . ASP A 1 170 ? -20.423 11.020 12.788 1.00 86.44 170 ASP A N 1
ATOM 1318 C CA . ASP A 1 170 ? -19.582 11.870 11.947 1.00 86.44 170 ASP A CA 1
ATOM 1319 C C . ASP A 1 170 ? -18.190 11.258 11.745 1.00 86.44 170 ASP A C 1
ATOM 1321 O O . ASP A 1 170 ? -17.829 10.257 12.374 1.00 86.44 170 ASP A O 1
ATOM 1325 N N . TRP A 1 171 ? -17.420 11.857 10.844 1.00 85.69 171 TRP A N 1
ATOM 1326 C CA . TRP A 1 171 ? -16.040 11.490 10.569 1.00 85.69 171 TRP A CA 1
ATOM 1327 C C . TRP A 1 171 ? -15.108 11.947 11.690 1.00 85.69 171 TRP A C 1
ATOM 1329 O O . TRP A 1 171 ? -15.299 12.997 12.298 1.00 85.69 171 TRP A O 1
ATOM 1339 N N . VAL A 1 172 ? -14.057 11.166 11.939 1.00 90.44 172 VAL A N 1
ATOM 1340 C CA . VAL A 1 172 ? -12.954 11.620 12.791 1.00 90.44 172 VAL A CA 1
ATOM 1341 C C . VAL A 1 172 ? -12.082 12.603 12.027 1.00 90.44 172 VAL A C 1
ATOM 1343 O O . VAL A 1 172 ? -11.758 12.380 10.859 1.00 90.44 172 VAL A O 1
ATOM 1346 N N . GLU A 1 173 ? -11.663 13.666 12.701 1.00 89.81 173 GLU A N 1
ATOM 1347 C CA . GLU A 1 173 ? -10.719 14.630 12.147 1.00 89.81 173 GLU A CA 1
ATOM 1348 C C . GLU A 1 173 ? -9.291 14.206 12.521 1.00 89.81 173 GLU A C 1
ATOM 1350 O O . GLU A 1 173 ? -8.932 14.216 13.705 1.00 89.81 173 GLU A O 1
ATOM 1355 N N . PRO A 1 174 ? -8.457 13.778 11.553 1.00 88.75 174 PRO A N 1
ATOM 1356 C CA . PRO A 1 174 ? -7.067 13.467 11.842 1.00 88.75 174 PRO A CA 1
ATOM 1357 C C . PRO A 1 174 ? -6.308 14.758 12.197 1.00 88.75 174 PRO A C 1
ATOM 1359 O O . PRO A 1 174 ? -6.490 15.769 11.516 1.00 88.75 174 PRO A O 1
ATOM 1362 N N . PRO A 1 175 ? -5.416 14.736 13.205 1.00 89.94 175 PRO A N 1
ATOM 1363 C CA . PRO A 1 175 ? -4.600 15.901 13.541 1.00 89.94 175 PRO A CA 1
ATOM 1364 C C . PRO A 1 175 ? -3.757 16.373 12.348 1.00 89.94 175 PRO A C 1
ATOM 1366 O O . PRO A 1 175 ? -3.190 15.552 11.620 1.00 89.94 175 PRO A O 1
ATOM 1369 N N . GLU A 1 176 ? -3.626 17.687 12.155 1.00 94.62 176 GLU A N 1
ATOM 1370 C CA . GLU A 1 176 ? -2.876 18.258 11.025 1.00 94.62 176 GLU A CA 1
ATOM 1371 C C . GLU A 1 176 ? -1.409 17.805 11.040 1.00 94.62 176 GLU A C 1
ATOM 1373 O O . GLU A 1 176 ? -0.865 17.412 10.003 1.00 94.62 176 GLU A O 1
ATOM 1378 N N . GLU A 1 177 ? -0.783 17.738 12.222 1.00 95.69 177 GLU A N 1
ATOM 1379 C CA . GLU A 1 177 ? 0.583 17.234 12.352 1.00 95.69 177 GLU A CA 1
ATOM 1380 C C . GLU A 1 177 ? 0.715 15.767 11.920 1.00 95.69 177 GLU A C 1
ATOM 1382 O O . GLU A 1 177 ? 1.758 15.369 11.394 1.00 95.69 177 GLU A O 1
ATOM 1387 N N . ARG A 1 178 ? -0.344 14.959 12.081 1.00 95.25 178 ARG A N 1
ATOM 1388 C CA . ARG A 1 178 ? -0.355 13.557 11.646 1.00 95.25 178 ARG A CA 1
ATOM 1389 C C . ARG A 1 178 ? -0.392 13.465 10.128 1.00 95.25 178 ARG A C 1
ATOM 1391 O O . ARG A 1 178 ? 0.368 12.688 9.548 1.00 95.25 178 ARG A O 1
ATOM 1398 N N . VAL A 1 179 ? -1.244 14.269 9.497 1.00 96.06 179 VAL A N 1
ATOM 1399 C CA . VAL A 1 179 ? -1.354 14.350 8.035 1.00 96.06 179 VAL A CA 1
ATOM 1400 C C . VAL A 1 179 ? -0.028 14.810 7.430 1.00 96.06 179 VAL A C 1
ATOM 1402 O O . VAL A 1 179 ? 0.488 14.159 6.519 1.00 96.06 179 VAL A O 1
ATOM 1405 N N . GLN A 1 180 ? 0.567 15.873 7.977 1.00 98.00 180 GLN A N 1
ATOM 1406 C CA . GLN A 1 180 ? 1.852 16.389 7.511 1.00 98.00 180 GLN A CA 1
ATOM 1407 C C . GLN A 1 180 ? 2.974 15.355 7.679 1.00 98.00 180 GLN A C 1
ATOM 1409 O O . GLN A 1 180 ? 3.735 15.110 6.742 1.00 98.00 180 GLN A O 1
ATOM 1414 N N . TRP A 1 181 ? 3.039 14.686 8.834 1.00 97.56 181 TRP A N 1
ATOM 1415 C CA . TRP A 1 181 ? 4.018 13.629 9.084 1.00 97.56 181 TRP A CA 1
ATOM 1416 C C . TRP A 1 181 ? 3.902 12.483 8.067 1.00 97.56 181 TRP A C 1
ATOM 1418 O O . TRP A 1 181 ? 4.911 12.048 7.508 1.00 97.56 181 TRP A O 1
ATOM 1428 N N . LEU A 1 182 ? 2.682 12.018 7.768 1.00 97.62 182 LEU A N 1
ATOM 1429 C CA . LEU A 1 182 ? 2.450 10.983 6.754 1.00 97.62 182 LEU A CA 1
ATOM 1430 C C . LEU A 1 182 ? 2.881 11.446 5.360 1.00 97.62 182 LEU A C 1
ATOM 1432 O O . LEU A 1 182 ? 3.565 10.703 4.653 1.00 97.62 182 LEU A O 1
ATOM 1436 N N . ALA A 1 183 ? 2.508 12.667 4.970 1.00 97.75 183 ALA A N 1
ATOM 1437 C CA . ALA A 1 183 ? 2.851 13.229 3.668 1.00 97.75 183 ALA A CA 1
ATOM 1438 C C . ALA A 1 183 ? 4.372 13.317 3.472 1.00 97.75 183 ALA A C 1
ATOM 1440 O O . ALA A 1 183 ? 4.888 12.930 2.420 1.00 97.75 183 ALA A O 1
ATOM 1441 N N . GLU A 1 184 ? 5.105 13.761 4.495 1.00 98.44 184 GLU A N 1
ATOM 1442 C CA . GLU A 1 184 ? 6.567 13.830 4.476 1.00 98.44 184 GLU A CA 1
ATOM 1443 C C . GLU A 1 184 ? 7.205 12.446 4.359 1.00 98.44 184 GLU A C 1
ATOM 1445 O O . GLU A 1 184 ? 8.044 12.238 3.480 1.00 98.44 184 GLU A O 1
ATOM 1450 N N . ARG A 1 185 ? 6.777 11.471 5.172 1.00 98.38 185 ARG A N 1
ATOM 1451 C CA . ARG A 1 185 ? 7.327 10.108 5.104 1.00 98.38 185 ARG A CA 1
ATOM 1452 C C . ARG A 1 185 ? 7.030 9.439 3.764 1.00 98.38 185 ARG A C 1
ATOM 1454 O O . ARG A 1 185 ? 7.933 8.848 3.173 1.00 98.38 185 ARG A O 1
ATOM 1461 N N . LEU A 1 186 ? 5.817 9.576 3.227 1.00 97.00 186 LEU A N 1
ATOM 1462 C CA . LEU A 1 186 ? 5.471 9.025 1.912 1.00 97.00 186 LEU A CA 1
ATOM 1463 C C . LEU A 1 186 ? 6.279 9.688 0.790 1.00 97.00 186 LEU A C 1
ATOM 1465 O O . LEU A 1 186 ? 6.834 8.989 -0.063 1.00 97.00 186 LEU A O 1
ATOM 1469 N N . ARG A 1 187 ? 6.421 11.019 0.810 1.00 96.19 187 ARG A N 1
ATOM 1470 C CA . ARG A 1 187 ? 7.295 11.743 -0.125 1.00 96.19 187 ARG A CA 1
ATOM 1471 C C . ARG A 1 187 ? 8.721 11.197 -0.070 1.00 96.19 187 ARG A C 1
ATOM 1473 O O . ARG A 1 187 ? 9.307 10.900 -1.115 1.00 96.19 187 ARG A O 1
ATOM 1480 N N . ASP A 1 188 ? 9.264 11.043 1.131 1.00 96.75 188 ASP A N 1
ATOM 1481 C CA . ASP A 1 188 ? 10.639 10.603 1.344 1.00 96.75 188 ASP A CA 1
ATOM 1482 C C . ASP A 1 188 ? 10.833 9.138 0.911 1.00 96.75 188 ASP A C 1
ATOM 1484 O O . ASP A 1 188 ? 11.835 8.812 0.270 1.00 96.75 188 ASP A O 1
ATOM 1488 N N . ALA A 1 189 ? 9.845 8.263 1.119 1.00 95.56 189 ALA A N 1
ATOM 1489 C CA . ALA A 1 189 ? 9.894 6.887 0.627 1.00 95.56 189 ALA A CA 1
ATOM 1490 C C . ALA A 1 189 ? 9.942 6.839 -0.901 1.00 95.56 189 ALA A C 1
ATOM 1492 O O . ALA A 1 189 ? 10.809 6.188 -1.489 1.00 95.56 189 ALA A O 1
ATOM 1493 N N . HIS A 1 190 ? 9.060 7.577 -1.576 1.00 91.56 190 HIS A N 1
ATOM 1494 C CA . HIS A 1 190 ? 9.061 7.622 -3.037 1.00 91.56 190 HIS A CA 1
ATOM 1495 C C . HIS A 1 190 ? 10.315 8.322 -3.598 1.00 91.56 190 HIS A C 1
ATOM 1497 O O . HIS A 1 190 ? 10.759 8.005 -4.706 1.00 91.56 190 HIS A O 1
ATOM 1503 N N . GLN A 1 191 ? 10.956 9.208 -2.828 1.00 91.44 191 GLN A N 1
ATOM 1504 C CA . GLN A 1 191 ? 12.288 9.736 -3.133 1.00 91.44 191 GLN A CA 1
ATOM 1505 C C . GLN A 1 191 ? 13.376 8.651 -3.052 1.00 91.44 191 GLN A C 1
ATOM 1507 O O . GLN A 1 191 ? 14.224 8.585 -3.951 1.00 91.44 191 GLN A O 1
ATOM 1512 N N . LEU A 1 192 ? 13.361 7.778 -2.038 1.00 89.56 192 LEU A N 1
ATOM 1513 C CA . LEU A 1 192 ? 14.289 6.640 -1.940 1.00 89.56 192 LEU A CA 1
ATOM 1514 C C . LEU A 1 192 ? 14.125 5.690 -3.135 1.00 89.56 192 LEU A C 1
ATOM 1516 O O . LEU A 1 192 ? 15.099 5.383 -3.828 1.00 89.56 192 LEU A O 1
ATOM 1520 N N . VAL A 1 193 ? 12.879 5.330 -3.457 1.00 88.38 193 VAL A N 1
ATOM 1521 C CA . VAL A 1 193 ? 12.529 4.455 -4.590 1.00 88.38 193 VAL A CA 1
ATOM 1522 C C . VAL A 1 193 ? 12.986 5.035 -5.934 1.00 88.38 193 VAL A C 1
ATOM 1524 O O . VAL A 1 193 ? 13.457 4.299 -6.807 1.00 88.38 193 VAL A O 1
ATOM 1527 N N . ARG A 1 194 ? 12.860 6.354 -6.123 1.00 84.12 194 ARG A N 1
ATOM 1528 C CA . ARG A 1 194 ? 13.271 7.045 -7.356 1.00 84.12 194 ARG A CA 1
ATOM 1529 C C . ARG A 1 194 ? 14.784 7.194 -7.484 1.00 84.12 194 ARG A C 1
ATOM 1531 O O . ARG A 1 194 ? 15.306 7.112 -8.589 1.00 84.12 194 ARG A O 1
ATOM 1538 N N . THR A 1 195 ? 15.489 7.416 -6.378 1.00 82.44 195 THR A N 1
ATOM 1539 C CA . THR A 1 195 ? 16.951 7.598 -6.393 1.00 82.44 195 THR A CA 1
ATOM 1540 C C . THR A 1 195 ? 17.726 6.282 -6.345 1.00 82.44 195 THR A C 1
ATOM 1542 O O . THR A 1 195 ? 18.942 6.294 -6.526 1.00 82.44 195 THR A O 1
ATOM 1545 N N . GLY A 1 196 ? 17.053 5.152 -6.102 1.00 70.06 196 GLY A N 1
ATOM 1546 C CA . GLY A 1 196 ? 17.701 3.846 -5.968 1.00 70.06 196 GLY A CA 1
ATOM 1547 C C . GLY A 1 196 ? 18.617 3.755 -4.746 1.00 70.06 196 GLY A C 1
ATOM 1548 O O . GLY A 1 196 ? 19.438 2.842 -4.659 1.00 70.06 196 GLY A O 1
ATOM 1549 N N . ARG A 1 197 ? 18.496 4.700 -3.805 1.00 62.19 197 ARG A N 1
ATOM 1550 C CA . ARG A 1 197 ? 19.191 4.648 -2.523 1.00 62.19 197 ARG A CA 1
ATOM 1551 C C . ARG A 1 197 ? 18.506 3.575 -1.692 1.00 62.19 197 ARG A C 1
ATOM 1553 O O . ARG A 1 197 ? 17.485 3.829 -1.064 1.00 62.19 197 ARG A O 1
ATOM 1560 N N . THR A 1 198 ? 19.061 2.369 -1.711 1.00 53.88 198 THR A N 1
ATOM 1561 C CA . THR A 1 198 ? 18.742 1.372 -0.690 1.00 53.88 198 THR A CA 1
ATOM 1562 C C . THR A 1 198 ? 19.158 1.965 0.645 1.00 53.88 198 THR A C 1
ATOM 1564 O O . THR A 1 198 ? 20.327 2.344 0.797 1.00 53.88 198 THR A O 1
ATOM 1567 N N . ALA A 1 199 ? 18.227 2.064 1.588 1.00 48.09 199 ALA A N 1
ATOM 1568 C CA . ALA A 1 199 ? 18.574 2.301 2.974 1.00 48.09 199 ALA A CA 1
ATOM 1569 C C . ALA A 1 199 ? 19.388 1.093 3.441 1.00 48.09 199 ALA A C 1
ATOM 1571 O O . ALA A 1 199 ? 18.848 0.048 3.781 1.00 48.09 199 ALA A O 1
ATOM 1572 N N . ARG A 1 200 ? 20.712 1.196 3.335 1.00 41.56 200 ARG A N 1
ATOM 1573 C CA . ARG A 1 200 ? 21.601 0.239 3.976 1.00 41.56 200 ARG A CA 1
ATOM 1574 C C . ARG A 1 200 ? 21.601 0.583 5.458 1.00 41.56 200 ARG A C 1
ATOM 1576 O O . ARG A 1 200 ? 22.058 1.666 5.825 1.00 41.56 200 ARG A O 1
ATOM 1583 N N . ARG A 1 201 ? 21.101 -0.336 6.270 1.00 45.41 201 ARG A N 1
ATOM 1584 C CA . ARG A 1 201 ? 21.696 -0.629 7.567 1.00 45.41 201 ARG A CA 1
ATOM 1585 C C . ARG A 1 201 ? 22.260 -2.036 7.492 1.00 45.41 201 ARG A C 1
ATOM 1587 O O . ARG A 1 201 ? 21.587 -2.881 6.863 1.00 45.41 201 ARG A O 1
#

pLDDT: mean 86.6, std 15.23, range [38.84, 98.56]

Secondary structure (DSSP, 8-state):
--TTT--HHHHT--SEEEEEEEEEE-SEEE-TTS-EEEEPPGGGPPPSSEEEESS--TTSSPPPPPTTS---GGGS-SS-HHHHHHHHHHHHHHHT--STTTEEES-S----HIIIIIHHHHHHHGGG-EEEETTEEEEEPEEEEEEEEEEHHHHHHHHHHHHHTS--SS-----HHHHHHHHHHHHHHHHHHHHT-----

Radius of gyration: 19.51 Å; chains: 1; bounding box: 48×52×50 Å

Foldseek 3Di:
DDPVPADVVNLVPQLEDEAEAEAEDALFPQDPLQARAHGDDPQQDAFQWKEKAFLDPFLQAHHDDDPVRDDDQLNGGQAHSVLSVLLQLLLCVLVVQPDPRHYTYCGPHNDDDQNRPVSSVQVVCQVVQWDDDPPDDIGGRHYGYMYIYTHVCQLQDDPQSVVSNDRDDDHRDRDPVSVVSVVVSSVRSVVCSSVVPRPDD

Sequence (201 aa):
LDPAACTVADWNAATSLDLLSFHDTMNHTARPDGAICLERAAADRLPSVVALSNRGGSDGSVRELDDDGLRSDDAVPSMRPRRLWAIADAYRTVFDAWGDDEVAFNRPYLGGYETTTAGPLFRAFEPRCVVRRPGHEPRRLRLGAFQNEFRREFLLGEHATAQLMQPGTDWVEPPEERVQWLAERLRDAHQLVRTGRTARR